Protein AF-A0A9P6H5J8-F1 (afdb_monomer)

Mean predicted aligned error: 12.95 Å

pLDDT: mean 84.1, std 15.49, range [36.09, 98.12]

Foldseek 3Di:
DQVLLVLLLVLLLLLVVLVCLVVVDPDDDPVSVVVSQVSLVVSLVSLVVSVVVCCVFQVCVVVVVCVVVVPDDPDDDPPPPSSRSSPDDSDQLLNDAPVSNVNGHPCRLVSLLVVLLVLLVVLLVQLQVLLVVLQVLVVVCVVPVVVPDPVSVVVSVVVSVVSVVSNVSSLVSNQVSVSSNCSSPVPDPSCQFDDHDDPVLSHHQDDDPVCVPPDPPPDDGRPSLPDHPDDDDPDPVPVVNCVVVVVVVVVVVVVVVVVVVVVVVVVVVLVVLLVVLQVVLVVLQVCQCVCPPVDDPVVSVVSNVVSNVSSVVSNVVSVVSVVVD

Organism: NCBI:txid56493

Radius of gyration: 36.37 Å; Cα contacts (8 Å, |Δi|>4): 215; chains: 1; bounding box: 84×36×111 Å

Sequence (325 aa):
PLSFVCMGLELEEQQYQVIVHLESKTQRTDPQKVEIQERRNVLTRRIKLWKTAQAVYMPQVPRYLVGERDHLTSDDPYKFDESKPELWPLLLPSQLSHDEQLLCHKGIAETECTLRLAQVQDGLVDLRRLRRTLRSLRMYFRSNVVGQGQKVQTKSRSVESGVHVHINRVVRRYRLAYTALLSLDPMGDWRKEYRELTDKDNRGPGKELDEQGVGDGQYTMSWIWSGSLGGVFHDPSEQEVNETVCHEWMTCRARADRWKEESELLQEEMRRVVAFLEWKSTWWSGKVGSHLGLVTADVQHGIDSYARRQADTYHELAVSLANQW

Secondary structure (DSSP, 8-state):
-HHHHHHHHHHHHHHHHHHHHHHS-SS--HHHHHHHHHHHHHHHHHHHHHHHHHHHH-THHHHHHHHTTTT--TT-TTS--TT-GGG-----GGGS-HHHHHTSPTTHHHHHHHHHHHHHHHHHHHHHHHHHHHHHHHHHHHHHTTTS-HHHHHHHHHHHHHHHHHHHHHHHHHHHHHHHHHHH-TT-GGGGT-----TTT---SS--GGGTTS-GGG----GGGS--SSS----TTHHHHHHHHHHHHHHHHHHHHHHHHHHHHHHHHHHHHHHHHHHHHHHHHTTTTTTTTTS-HHHHHHHHHHHHHHHHHHHHHHHHHHHH-

Solvent-accessible surface area (backbone atoms only — not comparable to full-atom values): 18564 Å² total; per-residue (Å²): 98,64,70,61,47,53,52,51,56,51,47,58,51,51,23,46,54,52,49,53,63,59,68,76,46,95,74,76,56,70,70,58,50,51,54,51,50,53,52,39,55,53,48,43,52,51,50,56,56,49,51,59,55,38,44,75,46,28,57,61,55,56,48,52,73,42,60,68,48,82,78,56,63,103,87,53,94,77,65,71,58,85,90,46,52,59,73,58,86,80,74,53,55,49,74,46,56,74,74,60,44,71,64,30,45,86,63,37,58,58,47,43,40,56,52,27,50,49,41,35,56,53,23,53,53,51,41,53,50,49,35,50,53,51,51,55,49,52,53,50,41,58,75,72,36,63,92,53,58,70,70,60,47,54,52,50,53,52,53,52,50,54,52,49,56,52,43,54,52,32,52,50,51,24,49,52,22,49,56,32,33,52,63,64,46,73,85,48,75,63,61,76,81,50,73,89,78,48,81,84,43,74,60,48,98,54,80,52,83,90,49,68,83,54,69,79,92,74,74,76,83,34,68,87,67,52,75,64,94,68,73,87,81,91,53,101,53,54,69,59,55,46,48,52,54,48,49,53,48,52,50,52,48,54,49,53,53,50,50,49,51,49,55,55,48,49,54,52,48,56,53,49,51,33,54,48,25,46,51,50,14,52,55,28,50,67,50,46,68,73,57,72,90,77,56,56,70,71,58,48,50,52,52,31,53,50,25,46,52,51,14,51,53,29,39,52,52,22,54,54,50,66,73,74,108

Nearest PDB structures (foldseek):
  5los-assembly1_A  TM=5.494E-01  e=8.275E+00  Serendipita indica DSM 11827
  6tz4-assembly1_JB  TM=3.582E-01  e=5.725E+00  Homo sapiens
  6tz5-assembly1_AA  TM=2.205E-01  e=6.573E+00  Homo sapiens

Structure (mmCIF, N/CA/C/O backbone):
data_AF-A0A9P6H5J8-F1
#
_entry.id   AF-A0A9P6H5J8-F1
#
loop_
_atom_site.group_PDB
_atom_site.id
_atom_site.type_symbol
_atom_site.label_atom_id
_atom_site.label_alt_id
_atom_site.label_comp_id
_atom_site.label_asym_id
_atom_site.label_entity_id
_atom_site.label_seq_id
_atom_site.pdbx_PDB_ins_code
_atom_site.Cartn_x
_atom_site.Cartn_y
_atom_site.Cartn_z
_atom_site.occupancy
_atom_site.B_iso_or_equiv
_atom_site.auth_seq_id
_atom_site.auth_comp_id
_atom_site.auth_asym_id
_atom_site.auth_atom_id
_atom_site.pdbx_PDB_model_num
ATOM 1 N N . PRO A 1 1 ? -25.040 3.341 18.109 1.00 85.62 1 PRO A N 1
ATOM 2 C CA . PRO A 1 1 ? -24.252 2.355 17.318 1.00 85.62 1 PRO A CA 1
ATOM 3 C C . PRO A 1 1 ? -23.038 2.966 16.598 1.00 85.62 1 PRO A C 1
ATOM 5 O O . PRO A 1 1 ? -21.920 2.620 16.950 1.00 85.62 1 PRO A O 1
ATOM 8 N N . LEU A 1 2 ? -23.237 3.922 15.675 1.00 92.75 2 LEU A N 1
ATOM 9 C CA . LEU A 1 2 ? -22.160 4.512 14.857 1.00 92.75 2 LEU A CA 1
ATOM 10 C C . LEU A 1 2 ? -20.992 5.084 15.668 1.00 92.75 2 LEU A C 1
ATOM 12 O O . LEU A 1 2 ? -19.869 4.620 15.526 1.00 92.75 2 LEU A O 1
ATOM 16 N N . SER A 1 3 ? -21.258 6.033 16.570 1.00 94.00 3 SER A N 1
ATOM 17 C CA . SER A 1 3 ? -20.209 6.655 17.394 1.00 94.00 3 SER A CA 1
ATOM 18 C C . SER A 1 3 ? -19.412 5.633 18.219 1.00 94.00 3 SER A C 1
ATOM 20 O O . SER A 1 3 ? -18.196 5.756 18.338 1.00 94.00 3 SER A O 1
ATOM 22 N N . PHE A 1 4 ? -20.072 4.589 18.734 1.00 94.88 4 PHE A N 1
ATOM 23 C CA . PHE A 1 4 ? -19.413 3.512 19.475 1.00 94.88 4 PHE A CA 1
ATOM 24 C C . PHE A 1 4 ? -18.425 2.730 18.599 1.00 94.88 4 PHE A C 1
ATOM 26 O O . PHE A 1 4 ? -17.283 2.519 19.015 1.00 94.88 4 PHE A O 1
ATOM 33 N N . VAL A 1 5 ? -18.842 2.351 17.386 1.00 95.44 5 VAL A N 1
ATOM 34 C CA . VAL A 1 5 ? -17.985 1.627 16.439 1.00 95.44 5 VAL A CA 1
ATOM 35 C C . VAL A 1 5 ? -16.849 2.522 15.948 1.00 95.44 5 VAL A C 1
ATOM 37 O O . VAL A 1 5 ? -15.700 2.100 16.007 1.00 95.44 5 VAL A O 1
ATOM 40 N N . CYS A 1 6 ? -17.124 3.776 15.567 1.00 95.62 6 CYS A N 1
ATOM 41 C CA . CYS A 1 6 ? -16.084 4.732 15.169 1.00 95.62 6 CYS A CA 1
ATOM 42 C C . CYS A 1 6 ? -15.008 4.887 16.252 1.00 95.62 6 CYS A C 1
ATOM 44 O O . CYS A 1 6 ? -13.823 4.780 15.948 1.00 95.62 6 CYS A O 1
ATOM 46 N N . MET A 1 7 ? -15.402 5.052 17.522 1.00 95.75 7 MET A N 1
ATOM 47 C CA . MET A 1 7 ? -14.444 5.107 18.631 1.00 95.75 7 MET A CA 1
ATOM 48 C C . MET A 1 7 ? -13.626 3.815 18.765 1.00 95.75 7 MET A C 1
ATOM 50 O O . MET A 1 7 ? -12.436 3.885 19.054 1.00 95.75 7 MET A O 1
ATOM 54 N N . GLY A 1 8 ? -14.229 2.645 18.542 1.00 95.75 8 GLY A N 1
ATOM 55 C CA . GLY A 1 8 ? -13.509 1.370 18.557 1.00 95.75 8 GLY A CA 1
ATOM 56 C C . GLY A 1 8 ? -12.469 1.267 17.435 1.00 95.75 8 GLY A C 1
ATOM 57 O O . GLY A 1 8 ? -11.326 0.888 17.687 1.00 95.75 8 GLY A O 1
ATOM 58 N N . LEU A 1 9 ? -12.825 1.688 16.218 1.00 95.75 9 LEU A N 1
ATOM 59 C CA . LEU A 1 9 ? -11.910 1.743 15.072 1.00 95.75 9 LEU A CA 1
ATOM 60 C C . LEU A 1 9 ? -10.771 2.755 15.287 1.00 95.75 9 LEU A C 1
ATOM 62 O O . LEU A 1 9 ? -9.620 2.486 14.946 1.00 95.75 9 LEU A O 1
ATOM 66 N N . GLU A 1 10 ? -11.063 3.908 15.894 1.00 95.75 10 GLU A N 1
ATOM 67 C CA . GLU A 1 10 ? -10.035 4.874 16.295 1.00 95.75 10 GLU A CA 1
ATOM 68 C C . GLU A 1 10 ? -9.065 4.286 17.324 1.00 95.75 10 GLU A C 1
ATOM 70 O O . GLU A 1 10 ? -7.859 4.519 17.234 1.00 95.75 10 GLU A O 1
ATOM 75 N N . LEU A 1 11 ? -9.569 3.534 18.307 1.00 96.38 11 LEU A N 1
ATOM 76 C CA . LEU A 1 11 ? -8.732 2.877 19.311 1.00 96.38 11 LEU A CA 1
ATOM 77 C C . LEU A 1 11 ? -7.823 1.819 18.680 1.00 96.38 11 LEU A C 1
ATOM 79 O O . LEU A 1 11 ? -6.636 1.800 18.995 1.00 96.38 11 LEU A O 1
ATOM 83 N N . GLU A 1 12 ? -8.333 1.007 17.750 1.00 95.12 12 GLU A N 1
ATOM 84 C CA . GLU A 1 12 ? -7.542 0.023 16.989 1.00 95.12 12 GLU A CA 1
ATOM 85 C C . GLU A 1 12 ? -6.383 0.695 16.228 1.00 95.12 12 GLU A C 1
ATOM 87 O O . GLU A 1 12 ? -5.254 0.193 16.183 1.00 95.12 12 GLU A O 1
ATOM 92 N N . GLU A 1 13 ? -6.642 1.872 15.655 1.00 93.88 13 GLU A N 1
ATOM 93 C CA . GLU A 1 13 ? -5.624 2.683 14.994 1.00 93.88 13 GLU A CA 1
ATOM 94 C C . GLU A 1 13 ? -4.613 3.258 15.998 1.00 93.88 13 GLU A C 1
ATOM 96 O O . GLU A 1 13 ? -3.410 3.234 15.743 1.00 93.88 13 GLU A O 1
ATOM 101 N N . GLN A 1 14 ? -5.057 3.740 17.160 1.00 94.56 14 GLN A N 1
ATOM 102 C CA . GLN A 1 14 ? -4.159 4.265 18.193 1.00 94.56 14 GLN A CA 1
ATOM 103 C C . GLN A 1 14 ? -3.261 3.193 18.809 1.00 94.56 14 GLN A C 1
ATOM 105 O O . GLN A 1 14 ? -2.074 3.454 19.013 1.00 94.56 14 GLN A O 1
ATOM 110 N N . GLN A 1 15 ? -3.794 1.993 19.057 1.00 95.06 15 GLN A N 1
ATOM 111 C CA . GLN A 1 15 ? -3.004 0.841 19.494 1.00 95.06 15 GLN A CA 1
ATOM 112 C C . GLN A 1 15 ? -1.872 0.565 18.499 1.00 95.06 15 GLN A C 1
ATOM 114 O O . GLN A 1 15 ? -0.709 0.465 18.889 1.00 95.06 15 GLN A O 1
ATOM 119 N N . TYR A 1 16 ? -2.179 0.567 17.201 1.00 93.25 16 TYR A N 1
ATOM 120 C CA . TYR A 1 16 ? -1.169 0.373 16.165 1.00 93.25 16 TYR A CA 1
ATOM 121 C C . TYR A 1 16 ? -0.093 1.453 16.135 1.00 93.25 16 TYR A C 1
ATOM 123 O O . TYR A 1 16 ? 1.087 1.133 16.023 1.00 93.25 16 TYR A O 1
ATOM 131 N N . GLN A 1 17 ? -0.469 2.727 16.258 1.00 91.25 17 GLN A N 1
ATOM 132 C CA . GLN A 1 17 ? 0.515 3.812 16.276 1.00 91.25 17 GLN A CA 1
ATOM 133 C C . GLN A 1 17 ? 1.515 3.655 17.428 1.00 91.25 17 GLN A C 1
ATOM 135 O O . GLN A 1 17 ? 2.705 3.922 17.254 1.00 91.25 17 GLN A O 1
ATOM 140 N N . VAL A 1 18 ? 1.055 3.186 18.592 1.00 92.06 18 VAL A N 1
ATOM 141 C CA . VAL A 1 18 ? 1.940 2.882 19.723 1.00 92.06 18 VAL A CA 1
ATOM 142 C C . VAL A 1 18 ? 2.860 1.702 19.394 1.00 92.06 18 VAL A C 1
ATOM 144 O O . VAL A 1 18 ? 4.063 1.822 19.623 1.00 92.06 18 VAL A O 1
ATOM 147 N N . ILE A 1 19 ? 2.345 0.620 18.794 1.00 91.75 19 ILE A N 1
ATOM 148 C CA . ILE A 1 19 ? 3.149 -0.544 18.366 1.00 91.75 19 ILE A CA 1
ATOM 149 C C . ILE A 1 19 ? 4.246 -0.126 17.377 1.00 91.75 19 ILE A C 1
ATOM 151 O O . ILE A 1 19 ? 5.421 -0.385 17.620 1.00 91.75 19 ILE A O 1
ATOM 155 N N . VAL A 1 20 ? 3.909 0.615 16.319 1.00 89.56 20 VAL A N 1
ATOM 156 C CA . VAL A 1 20 ? 4.896 1.078 15.323 1.00 89.56 20 VAL A CA 1
ATOM 157 C C . VAL A 1 20 ? 5.960 1.969 15.967 1.00 89.56 20 VAL A C 1
ATOM 159 O O . VAL A 1 20 ? 7.154 1.852 15.679 1.00 89.56 20 VAL A O 1
ATOM 162 N N . HIS A 1 21 ? 5.562 2.849 16.888 1.00 87.25 21 HIS A N 1
ATOM 163 C CA . HIS A 1 21 ? 6.508 3.683 17.627 1.00 87.25 21 HIS A CA 1
ATOM 164 C C . HIS A 1 21 ? 7.427 2.847 18.543 1.00 87.25 21 HIS A C 1
ATOM 166 O O . HIS A 1 21 ? 8.601 3.189 18.745 1.00 87.25 21 HIS A O 1
ATOM 172 N N . LEU A 1 22 ? 6.923 1.726 19.069 1.00 87.88 22 LEU A N 1
ATOM 173 C CA . LEU A 1 22 ? 7.687 0.751 19.848 1.00 87.88 22 LEU A CA 1
ATOM 174 C C . LEU A 1 22 ? 8.655 -0.088 18.992 1.00 87.88 22 LEU A C 1
ATOM 176 O O . LEU A 1 22 ? 9.750 -0.419 19.445 1.00 87.88 22 LEU A O 1
ATOM 180 N N . GLU A 1 23 ? 8.318 -0.371 17.742 1.00 86.88 23 GLU A N 1
ATOM 181 C CA . GLU A 1 23 ? 9.173 -1.151 16.839 1.00 86.88 23 GLU A CA 1
ATOM 182 C C . GLU A 1 23 ? 10.249 -0.293 16.159 1.00 86.88 23 GLU A C 1
ATOM 184 O O . GLU A 1 23 ? 11.364 -0.750 15.929 1.00 86.88 23 GLU A O 1
ATOM 189 N N . SER A 1 24 ? 9.958 0.987 15.901 1.00 81.06 24 SER A N 1
ATOM 190 C CA . SER A 1 24 ? 10.846 1.881 15.139 1.00 81.06 24 SER A CA 1
ATOM 191 C C . SER A 1 24 ? 12.222 2.157 15.767 1.00 81.06 24 SER A C 1
ATOM 193 O O . SER A 1 24 ? 13.133 2.604 15.068 1.00 81.06 24 SER A O 1
ATOM 195 N N . LYS A 1 25 ? 12.393 1.946 17.081 1.00 78.56 25 LYS A N 1
ATOM 196 C CA . LYS A 1 25 ? 13.634 2.257 17.813 1.00 78.56 25 LYS A CA 1
ATOM 197 C C . LYS A 1 25 ? 13.982 1.170 18.825 1.00 78.56 25 LYS A C 1
ATOM 199 O O . LYS A 1 25 ? 13.266 0.980 19.807 1.00 78.56 25 LYS A O 1
ATOM 204 N N . THR A 1 26 ? 15.135 0.531 18.643 1.00 72.56 26 THR A N 1
ATOM 205 C CA . THR A 1 26 ? 15.668 -0.478 19.577 1.00 72.56 26 THR A CA 1
ATOM 206 C C . THR A 1 26 ? 16.151 0.147 20.889 1.00 72.56 26 THR A C 1
ATOM 208 O O . THR A 1 26 ? 15.967 -0.428 21.957 1.00 72.56 26 THR A O 1
ATOM 211 N N . GLN A 1 27 ? 16.731 1.349 20.829 1.00 77.50 27 GLN A N 1
ATOM 212 C CA . GLN A 1 27 ? 17.184 2.109 21.996 1.00 77.50 27 GLN A CA 1
ATOM 213 C C . GLN A 1 27 ? 16.441 3.443 22.074 1.00 77.50 27 GLN A C 1
ATOM 215 O O . GLN A 1 27 ? 16.256 4.125 21.065 1.00 77.50 27 GLN A O 1
ATOM 220 N N . ARG A 1 28 ? 15.997 3.806 23.282 1.00 83.12 28 ARG A N 1
ATOM 221 C CA . ARG A 1 28 ? 15.187 5.002 23.543 1.00 83.12 28 ARG A CA 1
ATOM 222 C C . ARG A 1 28 ? 15.861 5.893 24.561 1.00 83.12 28 ARG A C 1
ATOM 224 O O . ARG A 1 28 ? 16.307 5.410 25.602 1.00 83.12 28 ARG A O 1
ATOM 231 N N . THR A 1 29 ? 15.851 7.188 24.283 1.00 86.75 29 THR A N 1
ATOM 232 C CA . THR A 1 29 ? 16.215 8.193 25.278 1.00 86.75 29 THR A CA 1
ATOM 233 C C . THR A 1 29 ? 15.121 8.292 26.340 1.00 86.75 29 THR A C 1
ATOM 235 O O . THR A 1 29 ? 13.955 7.995 26.074 1.00 86.75 29 THR A O 1
ATOM 238 N N . ASP A 1 30 ? 15.473 8.712 27.551 1.00 87.56 30 ASP A N 1
ATOM 239 C CA . ASP A 1 30 ? 14.505 8.856 28.643 1.00 87.56 30 ASP A CA 1
ATOM 240 C C . ASP A 1 30 ? 13.294 9.749 28.309 1.00 87.56 30 ASP A C 1
ATOM 242 O O . ASP A 1 30 ? 12.177 9.304 28.581 1.00 87.56 30 ASP A O 1
ATOM 246 N N . PRO A 1 31 ? 13.415 10.904 27.614 1.00 88.88 31 PRO A N 1
ATOM 247 C CA . PRO A 1 31 ? 12.230 11.654 27.184 1.00 88.88 31 PRO A CA 1
ATOM 248 C C . PRO A 1 31 ? 11.322 10.864 26.226 1.00 88.88 31 PRO A C 1
ATOM 250 O O . PRO A 1 31 ? 10.104 10.964 26.318 1.00 88.88 31 PRO A O 1
ATOM 253 N N . GLN A 1 32 ? 11.879 10.019 25.349 1.00 87.12 32 GLN A N 1
ATOM 254 C CA . GLN A 1 32 ? 11.073 9.172 24.455 1.00 87.12 32 GLN A CA 1
ATOM 255 C C . GLN A 1 32 ? 10.333 8.069 25.220 1.00 87.12 32 GLN A C 1
ATOM 257 O O . GLN A 1 32 ? 9.239 7.671 24.822 1.00 87.12 32 GLN A O 1
ATOM 262 N N . LYS A 1 33 ? 10.917 7.551 26.310 1.00 86.94 33 LYS A N 1
ATOM 263 C CA . LYS A 1 33 ? 10.235 6.587 27.187 1.00 86.94 33 LYS A CA 1
ATOM 264 C C . LYS A 1 33 ? 9.056 7.247 27.904 1.00 86.94 33 LYS A C 1
ATOM 266 O O . LYS A 1 33 ? 7.987 6.645 27.962 1.00 86.94 33 LYS A O 1
ATOM 271 N N . VAL A 1 34 ? 9.237 8.479 28.389 1.00 90.69 34 VAL A N 1
ATOM 272 C CA . VAL A 1 34 ? 8.166 9.269 29.020 1.00 90.69 34 VAL A CA 1
ATOM 273 C C . VAL A 1 34 ? 7.024 9.515 28.034 1.00 90.69 34 VAL A C 1
ATOM 275 O O . VAL A 1 34 ? 5.883 9.194 28.349 1.00 90.69 34 VAL A O 1
ATOM 278 N N . GLU A 1 35 ? 7.323 9.960 26.811 1.00 90.69 35 GLU A N 1
ATOM 279 C CA . GLU A 1 35 ? 6.312 10.203 25.769 1.00 90.69 35 GLU A CA 1
ATOM 280 C C . GLU A 1 35 ? 5.479 8.945 25.453 1.00 90.69 35 GLU A C 1
ATOM 282 O O . GLU A 1 35 ? 4.255 8.998 25.314 1.00 90.69 35 GLU A O 1
ATOM 287 N N . ILE A 1 36 ? 6.126 7.779 25.361 1.00 89.62 36 ILE A N 1
ATOM 288 C CA . ILE A 1 36 ? 5.424 6.507 25.142 1.00 89.62 36 ILE A CA 1
ATOM 289 C C . ILE A 1 36 ? 4.532 6.168 26.335 1.00 89.62 36 ILE A C 1
ATOM 291 O O . ILE A 1 36 ? 3.395 5.735 26.138 1.00 89.62 36 ILE A O 1
ATOM 295 N N . GLN A 1 37 ? 5.017 6.375 27.559 1.00 90.56 37 GLN A N 1
ATOM 296 C CA . GLN A 1 37 ? 4.227 6.119 28.756 1.00 90.56 37 GLN A CA 1
ATOM 297 C C . GLN A 1 37 ? 3.008 7.047 28.838 1.00 90.56 37 GLN A C 1
ATOM 299 O O . GLN A 1 37 ? 1.919 6.594 29.187 1.00 90.56 37 GLN A O 1
ATOM 304 N N . GLU A 1 38 ? 3.145 8.317 28.458 1.00 91.75 38 GLU A N 1
ATOM 305 C CA . GLU A 1 38 ? 2.025 9.256 28.361 1.00 91.75 38 GLU A CA 1
ATOM 306 C C . GLU A 1 38 ? 0.986 8.790 27.336 1.00 91.75 38 GLU A C 1
ATOM 308 O O . GLU A 1 38 ? -0.205 8.728 27.653 1.00 91.75 38 GLU A O 1
ATOM 313 N N . ARG A 1 39 ? 1.426 8.372 26.139 1.00 91.69 39 ARG A N 1
ATOM 314 C CA . ARG A 1 39 ? 0.531 7.806 25.115 1.00 91.69 39 ARG A CA 1
ATOM 315 C C . ARG A 1 39 ? -0.196 6.563 25.615 1.00 91.69 39 ARG A C 1
ATOM 317 O O . ARG A 1 39 ? -1.406 6.458 25.425 1.00 91.69 39 ARG A O 1
ATOM 324 N N . ARG A 1 40 ? 0.510 5.655 26.297 1.00 93.62 40 ARG A N 1
ATOM 325 C CA . ARG A 1 40 ? -0.090 4.473 26.931 1.00 93.62 40 ARG A CA 1
ATOM 326 C C . ARG A 1 40 ? -1.126 4.870 27.979 1.00 93.62 40 ARG A C 1
ATOM 328 O O . ARG A 1 40 ? -2.240 4.369 27.935 1.00 93.62 40 ARG A O 1
ATOM 335 N N . ASN A 1 41 ? -0.826 5.824 28.855 1.00 92.50 41 ASN A N 1
ATOM 336 C CA . ASN A 1 41 ? -1.765 6.281 29.883 1.00 92.50 41 ASN A CA 1
ATOM 337 C C . ASN A 1 41 ? -3.053 6.867 29.277 1.00 92.50 41 ASN A C 1
ATOM 339 O O . ASN A 1 41 ? -4.152 6.581 29.760 1.00 92.50 41 ASN A O 1
ATOM 343 N N . VAL A 1 42 ? -2.933 7.667 28.211 1.00 93.56 42 VAL A N 1
ATOM 344 C CA . VAL A 1 42 ? -4.089 8.204 27.472 1.00 93.56 42 VAL A CA 1
ATOM 345 C C . VAL A 1 42 ? -4.895 7.070 26.838 1.00 93.56 42 VAL A C 1
ATOM 347 O O . VAL A 1 42 ? -6.115 7.020 27.008 1.00 93.56 42 VAL A O 1
ATOM 350 N N . LEU A 1 43 ? -4.221 6.134 26.166 1.00 94.50 43 LEU A N 1
ATOM 351 C CA . LEU A 1 43 ? -4.847 4.980 25.526 1.00 94.50 43 LEU A CA 1
ATOM 352 C C . LEU A 1 43 ? -5.600 4.109 26.542 1.00 94.50 43 LEU A C 1
ATOM 354 O O . LEU A 1 43 ? -6.773 3.809 26.334 1.00 94.50 43 LEU A O 1
ATOM 358 N N . THR A 1 44 ? -4.987 3.801 27.687 1.00 92.81 44 THR A N 1
ATOM 359 C CA . THR A 1 44 ? -5.610 3.057 28.790 1.00 92.81 44 THR A CA 1
ATOM 360 C C . THR A 1 44 ? -6.911 3.710 29.245 1.00 92.81 44 THR A C 1
ATOM 362 O O . THR A 1 44 ? -7.930 3.032 29.384 1.00 92.81 44 THR A O 1
ATOM 365 N N . ARG A 1 45 ? -6.907 5.032 29.466 1.00 92.12 45 ARG A N 1
ATOM 366 C CA . ARG A 1 45 ? -8.107 5.766 29.900 1.00 92.12 45 ARG A CA 1
ATOM 367 C C . ARG A 1 45 ? -9.210 5.705 28.846 1.00 92.12 45 ARG A C 1
ATOM 369 O O . ARG A 1 45 ? -10.357 5.436 29.200 1.00 92.12 45 ARG A O 1
ATOM 376 N N . ARG A 1 46 ? -8.871 5.900 27.566 1.00 95.12 46 ARG A N 1
ATOM 377 C CA . ARG A 1 46 ? -9.853 5.832 26.473 1.00 95.12 46 ARG A CA 1
ATOM 378 C C . ARG A 1 46 ? -10.429 4.426 26.302 1.00 95.12 46 ARG A C 1
ATOM 380 O O . ARG A 1 46 ? -11.642 4.309 26.169 1.00 95.12 46 ARG A O 1
ATOM 387 N N . ILE A 1 47 ? -9.607 3.372 26.368 1.00 92.38 47 ILE A N 1
ATOM 388 C CA . ILE A 1 47 ? -10.094 1.985 26.273 1.00 92.38 47 ILE A CA 1
ATOM 389 C C . ILE A 1 47 ? -11.005 1.658 27.459 1.00 92.38 47 ILE A C 1
ATOM 391 O O . ILE A 1 47 ? -12.090 1.120 27.252 1.00 92.38 47 ILE A O 1
ATOM 395 N N . LYS A 1 48 ? -10.617 2.014 28.695 1.00 90.06 48 LYS A N 1
ATOM 396 C CA . LYS A 1 48 ? -11.458 1.788 29.885 1.00 90.06 48 LYS A CA 1
ATOM 397 C C . LYS A 1 48 ? -12.823 2.473 29.744 1.00 90.06 48 LYS A C 1
ATOM 399 O O . LYS A 1 48 ? -13.837 1.836 30.009 1.00 90.06 48 LYS A O 1
ATOM 404 N N . LEU A 1 49 ? -12.855 3.723 29.274 1.00 91.25 49 LEU A N 1
ATOM 405 C CA . LEU A 1 49 ? -14.101 4.452 29.018 1.00 91.25 49 LEU A CA 1
ATOM 406 C C . LEU A 1 49 ? -14.927 3.817 27.890 1.00 91.25 49 LEU A C 1
ATOM 408 O O . LEU A 1 49 ? -16.136 3.683 28.007 1.00 91.25 49 LEU A O 1
ATOM 412 N N . TRP A 1 50 ? -14.295 3.394 26.799 1.00 94.00 50 TRP A N 1
ATOM 413 C CA . TRP A 1 50 ? -15.008 2.743 25.702 1.00 94.00 50 TRP A CA 1
ATOM 414 C C . TRP A 1 50 ? -15.597 1.385 26.120 1.00 94.00 50 TRP A C 1
ATOM 416 O O . TRP A 1 50 ? -16.724 1.064 25.742 1.00 94.00 50 TRP A O 1
ATOM 426 N N . LYS A 1 51 ? -14.906 0.627 26.986 1.00 89.75 51 LYS A N 1
ATOM 427 C CA . LYS A 1 51 ? -15.409 -0.645 27.531 1.00 89.75 51 LYS A CA 1
ATOM 428 C C . LYS A 1 51 ? -16.656 -0.486 28.412 1.00 89.75 51 LYS A C 1
ATOM 430 O O . LYS A 1 51 ? -17.459 -1.415 28.474 1.00 89.75 51 LYS A O 1
ATOM 435 N N . THR A 1 52 ? -16.888 0.669 29.048 1.00 89.12 52 THR A N 1
ATOM 436 C CA . THR A 1 52 ? -18.158 0.897 29.770 1.00 89.12 52 THR A CA 1
ATOM 437 C C . THR A 1 52 ? -19.333 1.035 28.803 1.00 89.12 52 THR A C 1
ATOM 439 O O . THR A 1 52 ? -20.398 0.476 29.054 1.00 89.12 52 THR A O 1
ATOM 442 N N . ALA A 1 53 ? -19.130 1.693 27.658 1.00 89.56 53 ALA A N 1
ATOM 443 C CA . ALA A 1 53 ? -20.121 1.744 26.585 1.00 89.56 53 ALA A CA 1
ATOM 444 C C . ALA A 1 53 ? -20.301 0.374 25.904 1.00 89.56 53 ALA A C 1
ATOM 446 O O . ALA A 1 53 ? -21.424 0.004 25.561 1.00 89.56 53 ALA A O 1
ATOM 447 N N . GLN A 1 54 ? -19.224 -0.408 25.761 1.00 90.62 54 GLN A N 1
ATOM 448 C CA . GLN A 1 54 ? -19.278 -1.768 25.216 1.00 90.62 54 GLN A CA 1
ATOM 449 C C . GLN A 1 54 ? -20.212 -2.671 26.024 1.00 90.62 54 GLN A C 1
ATOM 451 O O . GLN A 1 54 ? -20.947 -3.446 25.429 1.00 90.62 54 GLN A O 1
ATOM 456 N N . ALA A 1 55 ? -20.267 -2.534 27.351 1.00 87.56 55 ALA A N 1
ATOM 457 C CA . ALA A 1 55 ? -21.174 -3.328 28.181 1.00 87.56 55 ALA A CA 1
ATOM 458 C C . ALA A 1 55 ? -22.668 -3.076 27.890 1.00 87.56 55 ALA A C 1
ATOM 460 O O . ALA A 1 55 ? -23.489 -3.963 28.103 1.00 87.56 55 ALA A O 1
ATOM 461 N N . VAL A 1 56 ? -23.023 -1.889 27.384 1.00 88.62 56 VAL A N 1
ATOM 462 C CA . VAL A 1 56 ? -24.402 -1.546 26.992 1.00 88.62 56 VAL A CA 1
ATOM 463 C C . VAL A 1 56 ? -24.736 -2.116 25.615 1.00 88.62 56 VAL A C 1
ATOM 465 O O . VAL A 1 56 ? -25.830 -2.621 25.379 1.00 88.62 56 VAL A O 1
ATOM 468 N N . TYR A 1 57 ? -23.783 -2.020 24.694 1.00 88.94 57 TYR A N 1
ATOM 469 C CA . TYR A 1 57 ? -23.962 -2.371 23.291 1.00 88.94 57 TYR A CA 1
ATOM 470 C C . TYR A 1 57 ? -23.696 -3.857 22.986 1.00 88.94 57 TYR A C 1
ATOM 472 O O . TYR A 1 57 ? -24.252 -4.402 22.037 1.00 88.94 57 TYR A O 1
ATOM 480 N N . MET A 1 58 ? -22.852 -4.510 23.780 1.00 90.00 58 MET A N 1
ATOM 481 C CA . MET A 1 58 ? -22.378 -5.886 23.614 1.00 90.00 58 MET A CA 1
ATOM 482 C C . MET A 1 58 ? -22.311 -6.571 24.998 1.00 90.00 58 MET A C 1
ATOM 484 O O . MET A 1 58 ? -21.221 -6.833 25.511 1.00 90.00 58 MET A O 1
ATOM 488 N N . PRO A 1 59 ? -23.459 -6.825 25.655 1.00 84.00 59 PRO A N 1
ATOM 489 C CA . PRO A 1 59 ? -23.529 -7.244 27.065 1.00 84.00 59 PRO A CA 1
ATOM 490 C C . PRO A 1 59 ? -22.857 -8.594 27.379 1.00 84.00 59 PRO A C 1
ATOM 492 O O . PRO A 1 59 ? -22.468 -8.853 28.519 1.00 84.00 59 PRO A O 1
ATOM 495 N N . GLN A 1 60 ? -22.692 -9.453 26.378 1.00 80.38 60 GLN A N 1
ATOM 496 C CA . GLN A 1 60 ? -21.990 -10.731 26.453 1.00 80.38 60 GLN A CA 1
ATOM 497 C C . GLN A 1 60 ? -20.462 -10.573 26.496 1.00 80.38 60 GLN A C 1
ATOM 499 O O . GLN A 1 60 ? -19.785 -11.364 27.145 1.00 80.38 60 GLN A O 1
ATOM 504 N N . VAL A 1 61 ? -19.907 -9.518 25.890 1.00 79.19 61 VAL A N 1
ATOM 505 C CA . VAL A 1 61 ? -18.450 -9.321 25.787 1.00 79.19 61 VAL A CA 1
ATOM 506 C C . VAL A 1 61 ? -17.774 -9.137 27.149 1.00 79.19 61 VAL A C 1
ATOM 508 O O . VAL A 1 61 ? -16.780 -9.818 27.412 1.00 79.19 61 VAL A O 1
ATOM 511 N N . PRO A 1 62 ? -18.303 -8.311 28.076 1.00 70.75 62 PRO A N 1
ATOM 512 C CA . PRO A 1 62 ? -17.784 -8.263 29.436 1.00 70.75 62 PRO A CA 1
ATOM 513 C C . PRO A 1 62 ? -17.819 -9.621 30.137 1.00 70.75 62 PRO A C 1
ATOM 515 O O . PRO A 1 62 ? -16.929 -9.897 30.929 1.00 70.75 62 PRO A O 1
ATOM 518 N N . ARG A 1 63 ? -18.810 -10.476 29.844 1.00 67.31 63 ARG A N 1
ATOM 519 C CA . ARG A 1 63 ? -18.923 -11.814 30.441 1.00 67.31 63 ARG A CA 1
ATOM 520 C C . ARG A 1 63 ? -17.898 -12.786 29.881 1.00 67.31 63 ARG A C 1
ATOM 522 O O . ARG A 1 63 ? -17.496 -13.653 30.631 1.00 67.31 63 ARG A O 1
ATOM 529 N N . TYR A 1 64 ? -17.422 -12.631 28.650 1.00 65.94 64 TYR A N 1
ATOM 530 C CA . TYR A 1 64 ? -16.271 -13.399 28.158 1.00 65.94 64 TYR A CA 1
ATOM 531 C C . TYR A 1 64 ? -14.975 -12.930 28.812 1.00 65.94 64 TYR A C 1
ATOM 533 O O . TYR A 1 64 ? -14.235 -13.731 29.372 1.00 65.94 64 TYR A O 1
ATOM 541 N N . LEU A 1 65 ? -14.793 -11.609 28.897 1.00 61.50 65 LEU A N 1
ATOM 542 C CA . LEU A 1 65 ? -13.664 -11.003 29.605 1.00 61.50 65 LEU A CA 1
ATOM 543 C C . LEU A 1 65 ? -13.654 -11.296 31.118 1.00 61.50 65 LEU A C 1
ATOM 545 O O . LEU A 1 65 ? -12.632 -11.050 31.758 1.00 61.50 65 LEU A O 1
ATOM 549 N N . VAL A 1 66 ? -14.788 -11.718 31.699 1.00 51.28 66 VAL A N 1
ATOM 550 C CA . VAL A 1 66 ? -14.981 -12.050 33.126 1.00 51.28 66 VAL A CA 1
ATOM 551 C C . VAL A 1 66 ? -15.123 -13.556 33.373 1.00 51.28 66 VAL A C 1
ATOM 553 O O . VAL A 1 66 ? -14.664 -14.033 34.396 1.00 51.28 66 VAL A O 1
ATOM 556 N N . GLY A 1 67 ? -15.695 -14.328 32.455 1.00 47.00 67 GLY A N 1
ATOM 557 C CA . GLY A 1 67 ? -15.807 -15.789 32.526 1.00 47.00 67 GLY A CA 1
ATOM 558 C C . GLY A 1 67 ? -14.456 -16.475 32.340 1.00 47.00 67 GLY A C 1
ATOM 559 O O . GLY A 1 67 ? -14.206 -17.500 32.960 1.00 47.00 67 GLY A O 1
ATOM 560 N N . GLU A 1 68 ? -13.532 -15.839 31.614 1.00 46.69 68 GLU A N 1
ATOM 561 C CA . GLU A 1 68 ? -12.102 -16.161 31.691 1.00 46.69 68 GLU A CA 1
ATOM 562 C C . GLU A 1 68 ? -11.478 -15.839 33.067 1.00 46.69 68 GLU A C 1
ATOM 564 O O . GLU A 1 68 ? -10.379 -16.300 33.333 1.00 46.69 68 GLU A O 1
ATOM 569 N N . ARG A 1 69 ? -12.129 -15.076 33.965 1.00 41.88 69 ARG A N 1
ATOM 570 C CA . ARG A 1 69 ? -11.583 -14.689 35.290 1.00 41.88 69 ARG A CA 1
ATOM 571 C C . ARG A 1 69 ? -11.951 -15.641 36.426 1.00 41.88 69 ARG A C 1
ATOM 573 O O . ARG A 1 69 ? -11.157 -15.770 37.350 1.00 41.88 69 ARG A O 1
ATOM 580 N N . ASP A 1 70 ? -13.103 -16.312 36.374 1.00 41.75 70 ASP A N 1
ATOM 581 C CA . ASP A 1 70 ? -13.572 -17.194 37.465 1.00 41.75 70 ASP A CA 1
ATOM 582 C C . ASP A 1 70 ? -12.862 -18.566 37.499 1.00 41.75 70 ASP A C 1
ATOM 584 O O . ASP A 1 70 ? -13.151 -19.414 38.345 1.00 41.75 70 ASP A O 1
ATOM 588 N N . HIS A 1 71 ? -11.907 -18.803 36.596 1.00 41.84 71 HIS A N 1
ATOM 589 C CA . HIS A 1 71 ? -11.066 -20.007 36.569 1.00 41.84 71 HIS A CA 1
ATOM 590 C C . HIS A 1 71 ? -9.588 -19.742 36.877 1.00 41.84 71 HIS A C 1
ATOM 592 O O . HIS A 1 71 ? -8.785 -20.667 36.786 1.00 41.84 71 HIS A O 1
ATOM 598 N N . LEU A 1 72 ? -9.221 -18.518 37.273 1.00 38.91 72 LEU A N 1
ATOM 599 C CA . LEU A 1 72 ? -7.820 -18.114 37.381 1.00 38.91 72 LEU A CA 1
ATOM 600 C C . LEU A 1 72 ? -7.429 -17.756 38.825 1.00 38.91 72 LEU A C 1
ATOM 602 O O . LEU A 1 72 ? -8.007 -16.874 39.463 1.00 38.91 72 LEU A O 1
ATOM 606 N N . THR A 1 73 ? -6.441 -18.482 39.355 1.00 40.66 73 THR A N 1
ATOM 607 C CA . THR A 1 73 ? -5.845 -18.269 40.688 1.00 40.66 73 THR A CA 1
ATOM 608 C C . THR A 1 73 ? -4.970 -17.006 40.735 1.00 40.66 73 THR A C 1
ATOM 610 O O . THR A 1 73 ? -4.663 -16.403 39.714 1.00 40.66 73 THR A O 1
ATOM 613 N N . SER A 1 74 ? -4.546 -16.583 41.935 1.00 46.41 74 SER A N 1
ATOM 614 C CA . SER A 1 74 ? -3.819 -15.324 42.215 1.00 46.41 74 SER A CA 1
ATOM 615 C C . SER A 1 74 ? -2.485 -15.103 41.458 1.00 46.41 74 SER A C 1
ATOM 617 O O . SER A 1 74 ? -1.883 -14.042 41.637 1.00 46.41 74 SER A O 1
ATOM 619 N N . ASP A 1 75 ? -2.037 -16.043 40.620 1.00 45.16 75 ASP A N 1
ATOM 620 C CA . ASP A 1 75 ? -0.730 -16.058 39.939 1.00 45.16 75 ASP A CA 1
ATOM 621 C C . ASP A 1 75 ? -0.842 -16.257 38.398 1.00 45.16 75 ASP A C 1
ATOM 623 O O . ASP A 1 75 ? 0.049 -16.818 37.766 1.00 45.16 75 ASP A O 1
ATOM 627 N N . ASP A 1 76 ? -1.950 -15.821 37.771 1.00 42.94 76 ASP A N 1
ATOM 628 C CA . ASP A 1 76 ? -2.303 -16.184 36.379 1.00 42.94 76 ASP A CA 1
ATOM 629 C C . ASP A 1 76 ? -1.843 -15.219 35.238 1.00 42.94 76 ASP A C 1
ATOM 631 O O . ASP A 1 76 ? -1.885 -13.992 35.411 1.00 42.94 76 ASP A O 1
ATOM 635 N N . PRO A 1 77 ? -1.520 -15.722 34.016 1.00 39.38 77 PRO A N 1
ATOM 636 C CA . PRO A 1 77 ? -0.938 -14.993 32.874 1.00 39.38 77 PRO A CA 1
ATOM 637 C C . PRO A 1 77 ? -1.869 -14.085 32.043 1.00 39.38 77 PRO A C 1
ATOM 639 O O . PRO A 1 77 ? -1.408 -13.516 31.053 1.00 39.38 77 PRO A O 1
ATOM 642 N N . TYR A 1 78 ? -3.150 -13.927 32.401 1.00 44.22 78 TYR A N 1
ATOM 643 C CA . TYR A 1 78 ? -4.123 -13.105 31.648 1.00 44.22 78 TYR A CA 1
ATOM 644 C C . TYR A 1 78 ? -4.670 -11.891 32.423 1.00 44.22 78 TYR A C 1
ATOM 646 O O . TYR A 1 78 ? -5.632 -11.244 31.998 1.00 44.22 78 TYR A O 1
ATOM 654 N N . LYS A 1 79 ? -3.990 -11.462 33.500 1.00 49.03 79 LYS A N 1
ATOM 655 C CA . LYS A 1 79 ? -3.933 -10.021 33.802 1.00 49.03 79 LYS A CA 1
ATOM 656 C C . LYS A 1 79 ? -3.294 -9.362 32.584 1.00 49.03 79 LYS A C 1
ATOM 658 O O . LYS A 1 79 ? -2.081 -9.465 32.418 1.00 49.03 79 LYS A O 1
ATOM 663 N N . PHE A 1 80 ? -4.085 -8.722 31.716 1.00 56.50 80 PHE A N 1
ATOM 664 C CA . PHE A 1 80 ? -3.494 -7.910 30.655 1.00 56.50 80 PHE A CA 1
ATOM 665 C C . PHE A 1 80 ? -2.502 -6.970 31.317 1.00 56.50 80 PHE A C 1
ATOM 667 O O . PHE A 1 80 ? -2.876 -6.235 32.231 1.00 56.50 80 PHE A O 1
ATOM 674 N N . ASP A 1 81 ? -1.248 -7.061 30.887 1.00 65.62 81 ASP A N 1
ATOM 675 C CA . ASP A 1 81 ? -0.167 -6.248 31.407 1.00 65.62 81 ASP A CA 1
ATOM 676 C C . ASP A 1 81 ? -0.640 -4.790 31.380 1.00 65.62 81 ASP A C 1
ATOM 678 O O . ASP A 1 81 ? -0.833 -4.209 30.305 1.00 65.62 81 ASP A O 1
ATOM 682 N N . GLU A 1 82 ? -0.925 -4.212 32.557 1.00 68.12 82 GLU A N 1
ATOM 683 C CA . GLU A 1 82 ? -1.442 -2.843 32.638 1.00 68.12 82 GLU A CA 1
ATOM 684 C C . GLU A 1 82 ? -0.446 -1.848 32.032 1.00 68.12 82 GLU A C 1
ATOM 686 O O . GLU A 1 82 ? -0.822 -0.737 31.654 1.00 68.12 82 GLU A O 1
ATOM 691 N N . SER A 1 83 ? 0.812 -2.271 31.867 1.00 75.88 83 SER A N 1
ATOM 692 C CA . SER A 1 83 ? 1.847 -1.504 31.195 1.00 75.88 83 SER A CA 1
ATOM 693 C C . SER A 1 83 ? 1.765 -1.522 29.658 1.00 75.88 83 SER A C 1
ATOM 695 O O . SER A 1 83 ? 2.480 -0.736 29.034 1.00 75.88 83 SER A O 1
ATOM 697 N N . LYS A 1 84 ? 0.908 -2.350 29.027 1.00 86.94 84 LYS A N 1
ATOM 698 C CA . LYS A 1 84 ? 0.815 -2.531 27.555 1.00 86.94 84 LYS A CA 1
ATOM 699 C C . LYS A 1 84 ? -0.620 -2.436 27.000 1.00 86.94 84 LYS A C 1
ATOM 701 O O . LYS A 1 84 ? -1.152 -3.413 26.465 1.00 86.94 84 LYS A O 1
ATOM 706 N N . PRO A 1 85 ? -1.261 -1.257 27.072 1.00 90.69 85 PRO A N 1
ATOM 707 C CA . PRO A 1 85 ? -2.609 -1.039 26.535 1.00 90.69 85 PRO A CA 1
ATOM 708 C C . PRO A 1 85 ? -2.725 -1.220 25.014 1.00 90.69 85 PRO A C 1
ATOM 710 O O . PRO A 1 85 ? -3.818 -1.455 24.498 1.00 90.69 85 PRO A O 1
ATOM 713 N N . GLU A 1 86 ? -1.616 -1.138 24.278 1.00 93.00 86 GLU A N 1
ATOM 714 C CA . GLU A 1 86 ? -1.580 -1.377 22.834 1.00 93.00 86 GLU A CA 1
ATOM 715 C C . GLU A 1 86 ? -1.881 -2.828 22.420 1.00 93.00 86 GLU A C 1
ATOM 717 O O . GLU A 1 86 ? -2.193 -3.064 21.258 1.00 93.00 86 GLU A O 1
ATOM 722 N N . LEU A 1 87 ? -1.833 -3.780 23.359 1.00 89.38 87 LEU A N 1
ATOM 723 C CA . LEU A 1 87 ? -2.134 -5.198 23.120 1.00 89.38 87 LEU A CA 1
ATOM 724 C C . LEU A 1 87 ? -3.504 -5.627 23.662 1.00 89.38 87 LEU A C 1
ATOM 726 O O . LEU A 1 87 ? -3.873 -6.795 23.563 1.00 89.38 87 LEU A O 1
ATOM 730 N N . TRP A 1 88 ? -4.255 -4.716 24.282 1.00 88.75 88 TRP A N 1
ATOM 731 C CA . TRP A 1 88 ? -5.537 -5.064 24.887 1.00 88.75 88 TRP A CA 1
ATOM 732 C C . TRP A 1 88 ? -6.576 -5.398 23.809 1.00 88.75 88 TRP A C 1
ATOM 734 O O . TRP A 1 88 ? -6.806 -4.571 22.925 1.00 88.75 88 TRP A O 1
ATOM 744 N N . PRO A 1 89 ? -7.273 -6.544 23.891 1.00 88.00 89 PRO A N 1
ATOM 745 C CA . PRO A 1 89 ? -8.314 -6.868 22.931 1.00 88.00 89 PRO A CA 1
ATOM 746 C C . PRO A 1 89 ? -9.494 -5.906 23.104 1.00 88.00 89 PRO A C 1
ATOM 748 O O . PRO A 1 89 ? -10.014 -5.705 24.216 1.00 88.00 89 PRO A O 1
ATOM 751 N N . LEU A 1 90 ? -9.891 -5.294 21.987 1.00 90.06 90 LEU A N 1
ATOM 752 C CA . LEU A 1 90 ? -11.055 -4.416 21.916 1.00 90.06 90 LEU A CA 1
ATOM 753 C C . LEU A 1 90 ? -12.349 -5.228 21.787 1.00 90.06 90 LEU A C 1
ATOM 755 O O . LEU A 1 90 ? -13.330 -4.854 22.415 1.00 90.06 90 LEU A O 1
ATOM 759 N N . LEU A 1 91 ? -12.339 -6.363 21.078 1.00 89.56 91 LEU A N 1
ATOM 760 C CA . LEU A 1 91 ? -13.510 -7.219 20.837 1.00 89.56 91 LEU A CA 1
ATOM 761 C C . LEU A 1 91 ? -14.644 -6.452 20.145 1.00 89.56 91 LEU A C 1
ATOM 763 O O . LEU A 1 91 ? -15.737 -6.273 20.686 1.00 89.56 91 LEU A O 1
ATOM 767 N N . LEU A 1 92 ? -14.352 -5.959 18.941 1.00 92.19 92 LEU A N 1
ATOM 768 C CA . LEU A 1 92 ? -15.378 -5.464 18.021 1.00 92.19 92 LEU A CA 1
ATOM 769 C C . LEU A 1 92 ? -16.261 -6.626 17.524 1.00 92.19 92 LEU A C 1
ATOM 771 O O . LEU A 1 92 ? -15.815 -7.771 17.574 1.00 92.19 92 LEU A O 1
ATOM 775 N N . PRO A 1 93 ? -17.487 -6.368 17.033 1.00 92.31 93 PRO A N 1
ATOM 776 C CA . PRO A 1 93 ? -18.354 -7.413 16.481 1.00 92.31 93 PRO A CA 1
ATOM 777 C C . PRO A 1 93 ? -17.655 -8.337 15.473 1.00 92.31 93 PRO A C 1
ATOM 779 O O . PRO A 1 93 ? -17.823 -9.549 15.549 1.00 92.31 93 PRO A O 1
ATOM 782 N N . SER A 1 94 ? -16.807 -7.793 14.597 1.00 93.25 94 SER A N 1
ATOM 783 C CA . SER A 1 94 ? -16.013 -8.576 13.635 1.00 93.25 94 SER A CA 1
ATOM 784 C C . SER A 1 94 ? -15.025 -9.573 14.258 1.00 93.25 94 SER A C 1
ATOM 786 O O . SER A 1 94 ? -14.561 -10.483 13.572 1.00 93.25 94 SER A O 1
ATOM 788 N N . GLN A 1 95 ? -14.687 -9.410 15.538 1.00 90.50 95 GLN A N 1
ATOM 789 C CA . GLN A 1 95 ? -13.781 -10.278 16.299 1.00 90.50 95 GLN A CA 1
ATOM 790 C C . GLN A 1 95 ? -14.533 -11.355 17.097 1.00 90.50 95 GLN A C 1
ATOM 792 O O . GLN A 1 95 ? -13.901 -12.131 17.810 1.00 90.50 95 GLN A O 1
ATOM 797 N N . LEU A 1 96 ? -15.864 -11.393 16.996 1.00 88.94 96 LEU A N 1
ATOM 798 C CA . LEU A 1 96 ? -16.725 -12.373 17.651 1.00 88.94 96 LEU A CA 1
ATOM 799 C C . LEU A 1 96 ? -17.190 -13.449 16.667 1.00 88.94 96 LEU A C 1
ATOM 801 O O . LEU A 1 96 ? -17.265 -13.215 15.458 1.00 88.94 96 LEU A O 1
ATOM 805 N N . SER A 1 97 ? -17.561 -14.616 17.192 1.00 87.50 97 SER A N 1
ATOM 806 C CA . SER A 1 97 ? -18.242 -15.656 16.414 1.00 87.50 97 SER A CA 1
ATOM 807 C C . SER A 1 97 ? -19.645 -15.208 15.984 1.00 87.50 97 SER A C 1
ATOM 809 O O . SER A 1 97 ? -20.231 -14.298 16.570 1.00 87.50 97 SER A O 1
ATOM 811 N N . HIS A 1 98 ? -20.214 -15.849 14.960 1.00 84.56 98 HIS A N 1
ATOM 812 C CA . HIS A 1 98 ? -21.518 -15.449 14.418 1.00 84.56 98 HIS A CA 1
ATOM 813 C C . HIS A 1 98 ? -22.640 -15.490 15.474 1.00 84.56 98 HIS A C 1
ATOM 815 O O . HIS A 1 98 ? -23.425 -14.549 15.579 1.00 84.56 98 HIS A O 1
ATOM 821 N N . ASP A 1 99 ? -22.656 -16.519 16.324 1.00 84.56 99 ASP A N 1
ATOM 822 C CA . ASP A 1 99 ? -23.642 -16.655 17.402 1.00 84.56 99 ASP A CA 1
ATOM 823 C C . ASP A 1 99 ? -23.518 -15.522 18.432 1.00 84.56 99 ASP A C 1
ATOM 825 O O . ASP A 1 99 ? -24.511 -14.969 18.903 1.00 84.56 99 ASP A O 1
ATOM 829 N N . GLU A 1 100 ? -22.289 -15.111 18.745 1.00 85.56 100 GLU A N 1
ATOM 830 C CA . GLU A 1 100 ? -22.023 -13.990 19.645 1.00 85.56 100 GLU A CA 1
ATOM 831 C C . GLU A 1 100 ? -22.375 -12.644 19.018 1.00 85.56 100 GLU A C 1
ATOM 833 O O . GLU A 1 100 ? -22.808 -11.736 19.729 1.00 85.56 100 GLU A O 1
ATOM 838 N N . GLN A 1 101 ? -22.225 -12.491 17.702 1.00 86.38 101 GLN A N 1
ATOM 839 C CA . GLN A 1 101 ? -22.634 -11.278 16.996 1.00 86.38 101 GLN A CA 1
ATOM 840 C C . GLN A 1 101 ? -24.150 -11.060 17.102 1.00 86.38 101 GLN A C 1
ATOM 842 O O . GLN A 1 101 ? -24.580 -9.926 17.322 1.00 86.38 101 GLN A O 1
ATOM 847 N N . LEU A 1 102 ? -24.953 -12.131 17.047 1.00 85.44 102 LEU A N 1
ATOM 848 C CA . LEU A 1 102 ? -26.416 -12.077 17.195 1.00 85.44 102 LEU A CA 1
ATOM 849 C C . LEU A 1 102 ? -26.872 -11.620 18.590 1.00 85.44 102 LEU A C 1
ATOM 851 O O . LEU A 1 102 ? -27.977 -11.098 18.738 1.00 85.44 102 LEU A O 1
ATOM 855 N N . LEU A 1 103 ? -26.022 -11.788 19.608 1.00 86.69 103 LEU A N 1
ATOM 856 C CA . LEU A 1 103 ? -26.278 -11.334 20.978 1.00 86.69 103 LEU A CA 1
ATOM 857 C C . LEU A 1 103 ? -25.953 -9.844 21.190 1.00 86.69 103 LEU A C 1
ATOM 859 O O . LEU A 1 103 ? -26.310 -9.280 22.226 1.00 86.69 103 LEU A O 1
ATOM 863 N N . CYS A 1 104 ? -25.276 -9.192 20.238 1.00 88.50 104 CYS A N 1
ATOM 864 C CA . CYS A 1 104 ? -25.029 -7.752 20.293 1.00 88.50 104 CYS A CA 1
ATOM 865 C C . CYS A 1 104 ? -26.329 -6.954 20.118 1.00 88.50 104 CYS A C 1
ATOM 867 O O . CYS A 1 104 ? -27.313 -7.416 19.539 1.00 88.50 104 CYS A O 1
ATOM 869 N N . HIS A 1 105 ? -26.318 -5.692 20.552 1.00 90.56 105 HIS A N 1
ATOM 870 C CA . HIS A 1 105 ? -27.395 -4.763 20.230 1.00 90.56 105 HIS A CA 1
ATOM 871 C C . HIS A 1 105 ? -27.579 -4.664 18.706 1.00 90.56 105 HIS A C 1
ATOM 873 O O . HIS A 1 105 ? -26.615 -4.553 17.941 1.00 90.56 105 HIS A O 1
ATOM 879 N N . LYS A 1 106 ? -28.845 -4.645 18.274 1.00 89.25 106 LYS A N 1
ATOM 880 C CA . LYS A 1 106 ? -29.238 -4.620 16.859 1.00 89.25 106 LYS A CA 1
ATOM 881 C C . LYS A 1 106 ? -28.519 -3.513 16.078 1.00 89.25 106 LYS A C 1
ATOM 883 O O . LYS A 1 106 ? -28.366 -2.390 16.572 1.00 89.25 106 LYS A O 1
ATOM 888 N N . GLY A 1 107 ? -28.083 -3.843 14.865 1.00 89.62 107 GLY A N 1
ATOM 889 C CA . GLY A 1 107 ? -27.462 -2.915 13.919 1.00 89.62 107 GLY A CA 1
ATOM 890 C C . GLY A 1 107 ? -25.998 -2.553 14.192 1.00 89.62 107 GLY A C 1
ATOM 891 O O . GLY A 1 107 ? -25.414 -1.828 13.393 1.00 89.62 107 GLY A O 1
ATOM 892 N N . ILE A 1 108 ? -25.356 -3.019 15.275 1.00 93.56 108 ILE A N 1
ATOM 893 C CA . ILE A 1 108 ? -23.927 -2.715 15.505 1.00 93.56 108 ILE A CA 1
ATOM 894 C C . ILE A 1 108 ? -23.035 -3.423 14.490 1.00 93.56 108 ILE A C 1
ATOM 896 O O . ILE A 1 108 ? -22.171 -2.771 13.912 1.00 93.56 108 ILE A O 1
ATOM 900 N N . ALA A 1 109 ? -23.248 -4.721 14.268 1.00 93.12 109 ALA A N 1
ATOM 901 C CA . ALA A 1 109 ? -22.479 -5.498 13.296 1.00 93.12 109 ALA A CA 1
ATOM 902 C C . ALA A 1 109 ? -22.645 -4.934 11.874 1.00 93.12 109 ALA A C 1
ATOM 904 O O . ALA A 1 109 ? -21.662 -4.746 11.167 1.00 93.12 109 ALA A O 1
ATOM 905 N N . GLU A 1 110 ? -23.870 -4.551 11.498 1.00 93.50 110 GLU A N 1
ATOM 906 C CA . GLU A 1 110 ? -24.162 -3.862 10.233 1.00 93.50 110 GLU A CA 1
ATOM 907 C C . GLU A 1 110 ? -23.434 -2.514 10.140 1.00 93.50 110 GLU A C 1
ATOM 909 O O . GLU A 1 110 ? -22.802 -2.205 9.132 1.00 93.50 110 GLU A O 1
ATOM 914 N N . THR A 1 111 ? -23.459 -1.723 11.219 1.00 95.31 111 THR A N 1
ATOM 915 C CA . THR A 1 111 ? -22.745 -0.441 11.267 1.00 95.31 111 THR A CA 1
ATOM 916 C C . THR A 1 111 ? -21.237 -0.646 11.114 1.00 95.31 111 THR A C 1
ATOM 918 O O . THR A 1 111 ? -20.593 0.086 10.369 1.00 95.31 111 THR A O 1
ATOM 921 N N . GLU A 1 112 ? -20.659 -1.651 11.776 1.00 96.00 112 GLU A N 1
ATOM 922 C CA . GLU A 1 112 ? -19.251 -1.993 11.583 1.00 96.00 112 GLU A CA 1
ATOM 923 C C . GLU A 1 112 ? -18.976 -2.433 10.148 1.00 96.00 112 GLU A C 1
ATOM 925 O O . GLU A 1 112 ? -18.033 -1.926 9.551 1.00 96.00 112 GLU A O 1
ATOM 930 N N . CYS A 1 113 ? -19.819 -3.283 9.564 1.00 95.25 113 CYS A N 1
ATOM 931 C CA . CYS A 1 113 ? -19.667 -3.738 8.185 1.00 95.25 113 CYS A CA 1
ATOM 932 C C . CYS A 1 113 ? -19.620 -2.551 7.208 1.00 95.25 113 CYS A C 1
ATOM 934 O O . CYS A 1 113 ? -18.671 -2.426 6.4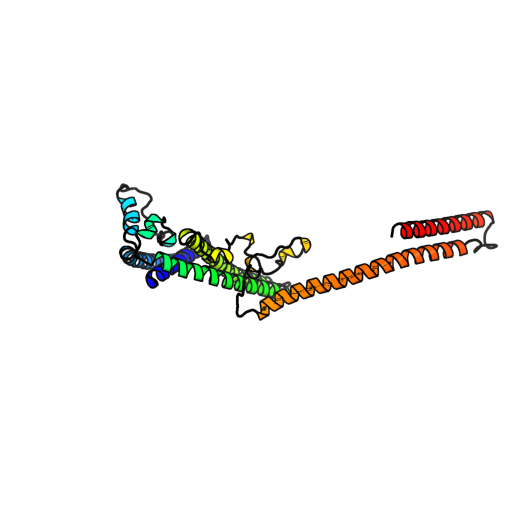36 1.00 95.25 113 CYS A O 1
ATOM 936 N N . THR A 1 114 ? -20.561 -1.605 7.315 1.00 96.06 114 THR A N 1
ATOM 937 C CA . THR A 1 114 ? -20.570 -0.399 6.462 1.00 96.06 114 THR A CA 1
ATOM 938 C C . THR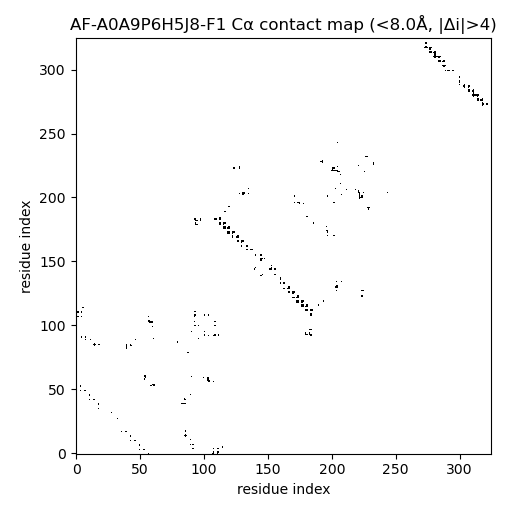 A 1 114 ? -19.313 0.462 6.629 1.00 96.06 114 THR A C 1
ATOM 940 O O . THR A 1 114 ? -18.748 0.932 5.641 1.00 96.06 114 THR A O 1
ATOM 943 N N . LEU A 1 115 ? -18.821 0.631 7.861 1.00 96.69 115 LEU A N 1
ATOM 944 C CA . LEU A 1 115 ? -17.593 1.382 8.128 1.00 96.69 115 LEU A CA 1
ATOM 945 C C . LEU A 1 115 ? -16.341 0.653 7.630 1.00 96.69 115 LEU A C 1
ATOM 947 O O . LEU A 1 115 ? -15.428 1.295 7.114 1.00 96.69 115 LEU A O 1
ATOM 951 N N . ARG A 1 116 ? -16.275 -0.676 7.768 1.00 96.75 116 ARG A N 1
ATOM 952 C CA . ARG A 1 116 ? -15.159 -1.479 7.253 1.00 96.75 116 ARG A CA 1
ATOM 953 C C . ARG A 1 116 ? -15.148 -1.493 5.729 1.00 96.75 116 ARG A C 1
ATOM 955 O O . ARG A 1 116 ? -14.067 -1.402 5.154 1.00 96.75 116 ARG A O 1
ATOM 962 N N . LEU A 1 117 ? -16.317 -1.513 5.083 1.00 95.75 117 LEU A N 1
ATOM 963 C CA . LEU A 1 117 ? -16.426 -1.351 3.636 1.00 95.75 117 LEU A CA 1
ATOM 964 C C . LEU A 1 117 ? -15.794 -0.026 3.219 1.00 95.75 117 LEU A C 1
ATOM 966 O O . LEU A 1 117 ? -14.829 -0.052 2.464 1.00 95.75 117 LEU A O 1
ATOM 970 N N . ALA A 1 118 ? -16.234 1.095 3.800 1.00 95.00 118 ALA A N 1
ATOM 971 C CA . ALA A 1 118 ? -15.647 2.410 3.538 1.00 95.00 118 ALA A CA 1
ATOM 972 C C . ALA A 1 118 ? -14.120 2.436 3.765 1.00 95.00 118 ALA A C 1
ATOM 974 O O . ALA A 1 118 ? -13.383 2.924 2.913 1.00 95.00 118 ALA A O 1
ATOM 975 N N . GLN A 1 119 ? -13.613 1.825 4.847 1.00 95.50 119 GLN A N 1
ATOM 976 C CA . GLN A 1 119 ? -12.165 1.714 5.099 1.00 95.50 119 GLN A CA 1
ATOM 977 C C . GLN A 1 119 ? -11.406 0.952 4.001 1.00 95.50 119 GLN A C 1
ATOM 979 O O . GLN A 1 119 ? -10.258 1.296 3.713 1.00 95.50 119 GLN A O 1
ATOM 984 N N . VAL A 1 120 ? -12.007 -0.084 3.409 1.00 95.38 120 VAL A N 1
ATOM 985 C CA . VAL A 1 120 ? -11.428 -0.831 2.282 1.00 95.38 120 VAL A CA 1
ATOM 986 C C . VAL A 1 120 ? -11.402 0.036 1.020 1.00 95.38 120 VAL A C 1
ATOM 988 O O . VAL A 1 120 ? -10.369 0.073 0.346 1.00 95.38 120 VAL A O 1
ATOM 991 N N . GLN A 1 121 ? -12.482 0.772 0.728 1.00 91.88 121 GLN A N 1
ATOM 992 C CA . GLN A 1 121 ? -12.546 1.657 -0.445 1.00 91.88 121 GLN A CA 1
ATOM 993 C C . GLN A 1 121 ? -11.513 2.786 -0.333 1.00 91.88 121 GLN A C 1
ATOM 995 O O . GLN A 1 121 ? -10.644 2.918 -1.199 1.00 91.88 121 GLN A O 1
ATOM 1000 N N . ASP A 1 122 ? -11.547 3.530 0.776 1.00 91.75 122 ASP A N 1
ATOM 1001 C CA . ASP A 1 122 ? -10.623 4.633 1.055 1.00 91.75 122 ASP A CA 1
ATOM 1002 C C . ASP A 1 122 ? -9.179 4.132 1.119 1.00 91.75 122 ASP A C 1
ATOM 1004 O O . ASP A 1 122 ? -8.273 4.734 0.546 1.00 91.75 122 ASP A O 1
ATOM 1008 N N . GLY A 1 123 ? -8.956 2.982 1.763 1.00 93.06 123 GLY A N 1
ATOM 1009 C CA . GLY A 1 123 ? -7.636 2.376 1.880 1.00 93.06 123 GLY A CA 1
ATOM 1010 C C . GLY A 1 123 ? -7.020 2.035 0.523 1.00 93.06 123 GLY A C 1
ATOM 1011 O O . GLY A 1 123 ? -5.820 2.227 0.329 1.00 93.06 123 GLY A O 1
ATOM 1012 N N . LEU A 1 124 ? -7.819 1.574 -0.443 1.00 92.38 124 LEU A N 1
ATOM 1013 C CA . LEU A 1 124 ? -7.325 1.285 -1.788 1.00 92.38 124 LEU A CA 1
ATOM 1014 C C . LEU A 1 124 ? -6.982 2.568 -2.561 1.00 92.38 124 LEU A C 1
ATOM 1016 O O . LEU A 1 124 ? -5.942 2.623 -3.225 1.00 92.38 124 LEU A O 1
ATOM 1020 N N . VAL A 1 125 ? -7.818 3.605 -2.452 1.00 89.38 125 VAL A N 1
ATOM 1021 C CA . VAL A 1 125 ? -7.567 4.925 -3.059 1.00 89.38 125 VAL A CA 1
ATOM 1022 C C . VAL A 1 125 ? -6.295 5.551 -2.481 1.00 89.38 125 VAL A C 1
ATOM 1024 O O . VAL A 1 125 ? -5.388 5.932 -3.229 1.00 89.38 125 VAL A O 1
ATOM 1027 N N . ASP A 1 126 ? -6.168 5.569 -1.155 1.00 90.44 126 ASP A N 1
ATOM 1028 C CA . ASP A 1 126 ? -4.995 6.088 -0.453 1.00 90.44 126 ASP A CA 1
ATOM 1029 C C . ASP A 1 126 ? -3.722 5.318 -0.820 1.00 90.44 126 ASP A C 1
ATOM 1031 O O . ASP A 1 126 ? -2.670 5.924 -1.052 1.00 90.44 126 ASP A O 1
ATOM 1035 N N . LEU A 1 127 ? -3.801 3.987 -0.920 1.00 94.19 127 LEU A N 1
ATOM 1036 C CA . LEU A 1 127 ? -2.665 3.150 -1.297 1.00 94.19 127 LEU A CA 1
ATOM 1037 C C . LEU A 1 127 ? -2.164 3.493 -2.702 1.00 94.19 127 LEU A C 1
ATOM 1039 O O . LEU A 1 127 ? -0.960 3.694 -2.897 1.00 94.19 127 LEU A O 1
ATOM 1043 N N . ARG A 1 128 ? -3.081 3.601 -3.671 1.00 90.44 128 ARG A N 1
ATOM 1044 C CA . ARG A 1 128 ? -2.761 4.002 -5.050 1.00 90.44 128 ARG A CA 1
ATOM 1045 C C . ARG A 1 128 ? -2.112 5.381 -5.070 1.00 90.44 128 ARG A C 1
ATOM 1047 O O . ARG A 1 128 ? -1.045 5.554 -5.661 1.00 90.44 128 ARG A O 1
ATOM 1054 N N . ARG A 1 129 ? -2.699 6.356 -4.374 1.00 87.69 129 ARG A N 1
ATOM 1055 C CA . ARG A 1 129 ? -2.155 7.715 -4.278 1.00 87.69 129 ARG A CA 1
ATOM 1056 C C . ARG A 1 129 ? -0.730 7.717 -3.720 1.00 87.69 129 ARG A C 1
ATOM 1058 O O . ARG A 1 129 ? 0.167 8.277 -4.347 1.00 87.69 129 ARG A O 1
ATOM 1065 N N . LEU A 1 130 ? -0.493 7.049 -2.590 1.00 91.56 130 LEU A N 1
ATOM 1066 C CA . LEU A 1 130 ? 0.828 6.986 -1.957 1.00 91.56 130 LEU A CA 1
ATOM 1067 C C . LEU A 1 130 ? 1.866 6.286 -2.840 1.00 91.56 130 LEU A C 1
ATOM 1069 O O . LEU A 1 130 ? 3.009 6.739 -2.925 1.00 91.56 130 LEU A O 1
ATOM 1073 N N . ARG A 1 131 ? 1.480 5.212 -3.539 1.00 91.44 131 ARG A N 1
ATOM 1074 C CA . ARG A 1 131 ? 2.364 4.509 -4.479 1.00 91.44 131 ARG A CA 1
ATOM 1075 C C . ARG A 1 131 ? 2.722 5.364 -5.696 1.00 91.44 131 ARG A C 1
ATOM 1077 O O . ARG A 1 131 ? 3.878 5.332 -6.120 1.00 91.44 131 ARG A O 1
ATOM 1084 N N . ARG A 1 132 ? 1.787 6.170 -6.215 1.00 85.81 132 ARG A N 1
ATOM 1085 C CA . ARG A 1 132 ? 2.078 7.176 -7.255 1.00 85.81 132 ARG A CA 1
ATOM 1086 C C . ARG A 1 132 ? 3.051 8.230 -6.738 1.00 85.81 132 ARG A C 1
ATOM 1088 O O . ARG A 1 132 ? 4.094 8.431 -7.348 1.00 85.81 132 ARG A O 1
ATOM 1095 N N . THR A 1 133 ? 2.779 8.817 -5.569 1.00 86.81 133 THR A N 1
ATOM 1096 C CA . THR A 1 133 ? 3.680 9.799 -4.942 1.00 86.81 133 THR A CA 1
ATOM 1097 C C . THR A 1 133 ? 5.092 9.237 -4.762 1.00 86.81 133 THR A C 1
ATOM 1099 O O . THR A 1 133 ? 6.063 9.903 -5.115 1.00 86.81 133 THR A O 1
ATOM 1102 N N . LEU A 1 134 ? 5.225 7.997 -4.278 1.00 90.25 134 LEU A N 1
ATOM 1103 C CA . LEU A 1 134 ? 6.525 7.342 -4.126 1.00 90.25 134 LEU A CA 1
ATOM 1104 C C . LEU A 1 134 ? 7.251 7.184 -5.469 1.00 90.25 134 LEU A C 1
ATOM 1106 O O . LEU A 1 134 ? 8.449 7.451 -5.551 1.00 90.25 134 LEU A O 1
ATOM 1110 N N . ARG A 1 135 ? 6.540 6.776 -6.527 1.00 85.44 135 ARG A N 1
ATOM 1111 C CA . ARG A 1 135 ? 7.112 6.649 -7.875 1.00 85.44 135 ARG A CA 1
ATOM 1112 C C . ARG A 1 135 ? 7.602 7.997 -8.402 1.00 85.44 135 ARG A C 1
ATOM 1114 O O . ARG A 1 135 ? 8.741 8.078 -8.858 1.00 85.44 135 ARG A O 1
ATOM 1121 N N . SER A 1 136 ? 6.785 9.044 -8.306 1.00 83.25 136 SER A N 1
ATOM 1122 C CA . SER A 1 136 ? 7.142 10.391 -8.767 1.00 83.25 136 SER A CA 1
ATOM 1123 C C . SER A 1 136 ? 8.342 10.953 -7.998 1.00 83.25 136 SER A C 1
ATOM 1125 O O . SER A 1 136 ? 9.260 11.501 -8.607 1.00 83.25 136 SER A O 1
ATOM 1127 N N . LEU A 1 137 ? 8.402 10.734 -6.679 1.00 87.50 137 LEU A N 1
ATOM 1128 C CA . LEU A 1 137 ? 9.558 11.102 -5.854 1.00 87.50 137 LEU A CA 1
ATOM 1129 C C . LEU A 1 137 ? 10.829 10.361 -6.276 1.00 87.50 137 LEU A C 1
ATOM 1131 O O . LEU A 1 137 ? 11.865 10.993 -6.462 1.00 87.50 137 LEU A O 1
ATOM 1135 N N . ARG A 1 138 ? 10.755 9.041 -6.482 1.00 86.81 138 ARG A N 1
ATOM 1136 C CA . ARG A 1 138 ? 11.899 8.236 -6.937 1.00 86.81 138 ARG A CA 1
ATOM 1137 C C . ARG A 1 138 ? 12.415 8.694 -8.303 1.00 86.81 138 ARG A C 1
ATOM 1139 O O . ARG A 1 138 ? 13.624 8.810 -8.488 1.00 86.81 138 ARG A O 1
ATOM 1146 N N . MET A 1 139 ? 11.519 9.004 -9.243 1.00 84.00 139 MET A N 1
ATOM 1147 C CA . MET A 1 139 ? 11.891 9.572 -10.546 1.00 84.00 139 MET A CA 1
ATOM 1148 C C . MET A 1 139 ? 12.593 10.926 -10.388 1.00 84.00 139 MET A C 1
ATOM 1150 O O . MET A 1 139 ? 13.678 11.121 -10.934 1.00 84.00 139 MET A O 1
ATOM 1154 N N . TYR A 1 140 ? 12.028 11.825 -9.577 1.00 84.88 140 TYR A N 1
ATOM 1155 C CA . TYR A 1 140 ? 12.623 13.129 -9.286 1.00 84.88 140 TYR A CA 1
ATOM 1156 C C . TYR A 1 140 ? 14.005 13.009 -8.625 1.00 84.88 140 TYR A C 1
ATOM 1158 O O . TYR A 1 140 ? 14.940 13.716 -9.002 1.00 84.88 140 TYR A O 1
ATOM 1166 N N . PHE A 1 141 ? 14.167 12.115 -7.647 1.00 87.12 141 PHE A N 1
ATOM 1167 C CA . PHE A 1 141 ? 15.456 11.897 -6.992 1.00 87.12 141 PHE A CA 1
ATOM 1168 C C . PHE A 1 141 ? 16.479 11.285 -7.945 1.00 87.12 141 PHE A C 1
ATOM 1170 O O . PHE A 1 141 ? 17.649 11.660 -7.903 1.00 87.12 141 PHE A O 1
ATOM 1177 N N . ARG A 1 142 ? 16.060 10.412 -8.862 1.00 82.81 142 ARG A N 1
ATOM 1178 C CA . ARG A 1 142 ? 16.962 9.871 -9.878 1.00 82.81 142 ARG A CA 1
ATOM 1179 C C . ARG A 1 142 ? 17.543 10.965 -10.772 1.00 82.81 142 ARG A C 1
ATOM 1181 O O . ARG A 1 142 ? 18.744 10.956 -11.016 1.00 82.81 142 ARG A O 1
ATOM 1188 N N . SER A 1 143 ? 16.721 11.904 -11.236 1.00 82.25 143 SER A N 1
ATOM 1189 C CA . SER A 1 143 ? 17.189 12.983 -12.114 1.00 82.25 143 SER A CA 1
ATOM 1190 C C . SER A 1 143 ? 17.960 14.079 -11.376 1.00 82.25 143 SER A C 1
ATOM 1192 O O . SER A 1 143 ? 18.871 14.661 -11.953 1.00 82.25 143 SER A O 1
ATOM 1194 N N . ASN A 1 144 ? 17.610 14.373 -10.118 1.00 78.38 144 ASN A N 1
ATOM 1195 C CA . ASN A 1 144 ? 18.114 15.563 -9.415 1.00 78.38 144 ASN A CA 1
ATOM 1196 C C . ASN A 1 144 ? 19.090 15.273 -8.263 1.00 78.38 144 ASN A C 1
ATOM 1198 O O . ASN A 1 144 ? 19.808 16.172 -7.829 1.00 78.38 144 ASN A O 1
ATOM 1202 N N . VAL A 1 145 ? 19.105 14.052 -7.723 1.00 80.50 145 VAL A N 1
ATOM 1203 C CA . VAL A 1 145 ? 19.879 13.699 -6.516 1.00 80.50 145 VAL A CA 1
ATOM 1204 C C . VAL A 1 145 ? 21.012 12.715 -6.810 1.00 80.50 145 VAL A C 1
ATOM 1206 O O . VAL A 1 145 ? 22.007 12.698 -6.082 1.00 80.50 145 VAL A O 1
ATOM 1209 N N . VAL A 1 146 ? 20.924 11.921 -7.879 1.00 74.44 146 VAL A N 1
ATOM 1210 C CA . VAL A 1 146 ? 22.028 11.040 -8.293 1.00 74.44 146 VAL A CA 1
ATOM 1211 C C . VAL A 1 146 ? 23.251 11.891 -8.652 1.00 74.44 146 VAL A C 1
ATOM 1213 O O . VAL A 1 146 ? 23.154 12.848 -9.412 1.00 74.44 146 VAL A O 1
ATOM 1216 N N . GLY A 1 147 ? 24.403 11.572 -8.054 1.00 74.44 147 GLY A N 1
ATOM 1217 C CA . GLY A 1 147 ? 25.643 12.349 -8.198 1.00 74.44 147 GLY A CA 1
ATOM 1218 C C . GLY A 1 147 ? 25.788 13.528 -7.226 1.00 74.44 147 GLY A C 1
ATOM 1219 O O . GLY A 1 147 ? 26.857 14.129 -7.160 1.00 74.44 147 GLY A O 1
ATOM 1220 N N . GLN A 1 148 ? 24.762 13.836 -6.424 1.00 78.19 148 GLN A N 1
ATOM 1221 C CA . GLN A 1 148 ? 24.860 14.818 -5.339 1.00 78.19 148 GLN A CA 1
ATOM 1222 C C . GLN A 1 148 ? 25.506 14.207 -4.087 1.00 78.19 148 GLN A C 1
ATOM 1224 O O . GLN A 1 148 ? 25.499 12.990 -3.882 1.00 78.19 148 GLN A O 1
ATOM 1229 N N . GLY A 1 149 ? 26.038 15.065 -3.212 1.00 83.62 149 GLY A N 1
ATOM 1230 C CA . GLY A 1 149 ? 26.714 14.642 -1.982 1.00 83.62 149 GLY A CA 1
ATOM 1231 C C . GLY A 1 149 ? 25.817 13.887 -0.986 1.00 83.62 149 GLY A C 1
ATOM 1232 O O . GLY A 1 149 ? 24.589 14.017 -0.986 1.00 83.62 149 GLY A O 1
ATOM 1233 N N . GLN A 1 150 ? 26.456 13.155 -0.065 1.00 83.69 150 GLN A N 1
ATOM 1234 C CA . GLN A 1 150 ? 25.828 12.257 0.922 1.00 83.69 150 GLN A CA 1
ATOM 1235 C C . GLN A 1 150 ? 24.619 12.872 1.650 1.00 83.69 150 GLN A C 1
ATOM 1237 O O . GLN A 1 150 ? 23.600 12.217 1.852 1.00 83.69 150 GLN A O 1
ATOM 1242 N N . LYS A 1 151 ? 24.693 14.159 2.015 1.00 87.06 151 LYS A N 1
ATOM 1243 C CA . LYS A 1 151 ? 23.628 14.872 2.740 1.0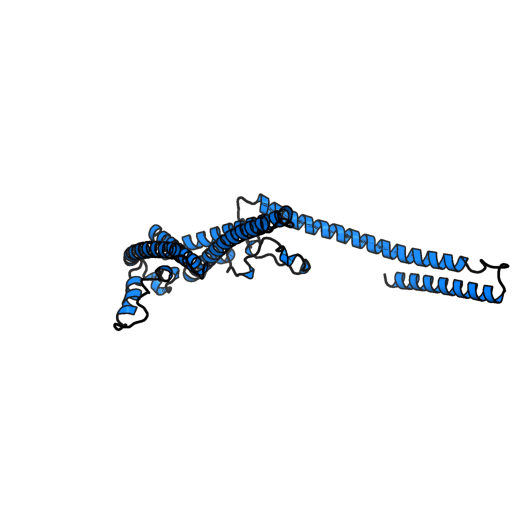0 87.06 151 LYS A CA 1
ATOM 1244 C C . LYS A 1 151 ? 22.299 14.903 1.975 1.00 87.06 151 LYS A C 1
ATOM 1246 O O . LYS A 1 151 ? 21.245 14.740 2.588 1.00 87.06 151 LYS A O 1
ATOM 1251 N N . VAL A 1 152 ? 22.331 15.132 0.661 1.00 83.38 152 VAL A N 1
ATOM 1252 C CA . VAL A 1 152 ? 21.116 15.216 -0.172 1.00 83.38 152 VAL A CA 1
ATOM 1253 C C . VAL A 1 152 ? 20.516 13.823 -0.369 1.00 83.38 152 VAL A C 1
ATOM 1255 O O . VAL A 1 152 ? 19.299 13.652 -0.278 1.00 83.38 152 VAL A O 1
ATOM 1258 N N . GLN A 1 153 ? 21.368 12.809 -0.526 1.00 84.12 153 GLN A N 1
ATOM 1259 C CA . GLN A 1 153 ? 20.937 11.415 -0.626 1.00 84.12 153 GLN A CA 1
ATOM 1260 C C . GLN A 1 153 ? 20.250 10.936 0.659 1.00 84.12 153 GLN A C 1
ATOM 1262 O O . GLN A 1 153 ? 19.156 10.376 0.599 1.00 84.12 153 GLN A O 1
ATOM 1267 N N . THR A 1 154 ? 20.825 11.223 1.832 1.00 86.62 154 THR A N 1
ATOM 1268 C CA . THR A 1 154 ? 20.218 10.860 3.124 1.00 86.62 154 THR A CA 1
ATOM 1269 C C . THR A 1 154 ? 18.860 11.529 3.323 1.00 86.62 154 THR A C 1
ATOM 1271 O O . THR A 1 154 ? 17.913 10.876 3.760 1.00 86.62 154 THR A O 1
ATOM 1274 N N . LYS A 1 155 ? 18.725 12.813 2.962 1.00 88.06 155 LYS A N 1
ATOM 1275 C CA . LYS A 1 155 ? 17.429 13.509 3.008 1.00 88.06 155 LYS A CA 1
ATOM 1276 C C . LYS A 1 155 ? 16.392 12.835 2.112 1.00 88.06 155 LYS A C 1
ATOM 1278 O O . LYS A 1 155 ? 15.271 12.614 2.554 1.00 88.06 155 LYS A O 1
ATOM 1283 N N . SER A 1 156 ? 16.778 12.464 0.895 1.00 87.81 156 SER A N 1
ATOM 1284 C CA . SER A 1 156 ? 15.883 11.808 -0.067 1.00 87.81 156 SER A CA 1
ATOM 1285 C C . SER A 1 156 ? 15.398 10.453 0.454 1.00 87.81 156 SER A C 1
ATOM 1287 O O . SER A 1 156 ? 14.197 10.200 0.485 1.00 87.81 156 SER A O 1
ATOM 1289 N N . ARG A 1 157 ? 16.304 9.638 1.014 1.00 88.88 157 ARG A N 1
ATOM 1290 C CA . ARG A 1 157 ? 15.949 8.373 1.686 1.00 88.88 157 ARG A CA 1
ATOM 1291 C C . ARG A 1 157 ? 15.017 8.579 2.880 1.00 88.88 157 ARG A C 1
ATOM 1293 O O . ARG A 1 157 ? 14.113 7.779 3.094 1.00 88.88 157 ARG A O 1
ATOM 1300 N N . SER A 1 158 ? 15.210 9.648 3.655 1.00 92.06 158 SER A N 1
ATOM 1301 C CA . SER A 1 158 ? 14.315 9.981 4.770 1.00 92.06 158 SER A CA 1
ATOM 1302 C C . SER A 1 158 ? 12.901 10.316 4.291 1.00 92.06 158 SER A C 1
ATOM 1304 O O . SER A 1 158 ? 11.938 9.915 4.940 1.00 92.06 158 SER A O 1
ATOM 1306 N N . VAL A 1 159 ? 12.770 11.034 3.171 1.00 92.94 159 VAL A N 1
ATOM 1307 C CA . VAL A 1 159 ? 11.468 11.343 2.563 1.00 92.94 159 VAL A CA 1
ATOM 1308 C C . VAL A 1 159 ? 10.798 10.063 2.066 1.00 92.94 159 VAL A C 1
ATOM 1310 O O . VAL A 1 159 ? 9.638 9.822 2.393 1.00 92.94 159 VAL A O 1
ATOM 1313 N N . GLU A 1 160 ? 11.528 9.201 1.351 1.00 92.31 160 GLU A N 1
ATOM 1314 C CA . GLU A 1 160 ? 10.994 7.908 0.900 1.00 92.31 160 GLU A CA 1
ATOM 1315 C C . GLU A 1 160 ? 10.552 7.025 2.068 1.00 92.31 160 GLU A C 1
ATOM 1317 O O . GLU A 1 160 ? 9.473 6.435 2.014 1.00 92.31 160 GLU A O 1
ATOM 1322 N N . SER A 1 161 ? 11.352 6.955 3.134 1.00 92.56 161 SER A N 1
ATOM 1323 C CA . SER A 1 161 ? 11.010 6.210 4.349 1.00 92.56 161 SER A CA 1
ATOM 1324 C C . SER A 1 161 ? 9.710 6.727 4.976 1.00 92.56 161 SER A C 1
ATOM 1326 O O . SER A 1 161 ? 8.828 5.936 5.306 1.00 92.56 161 SER A O 1
ATOM 1328 N N . GLY A 1 162 ? 9.525 8.051 5.036 1.00 92.88 162 GLY A N 1
ATOM 1329 C CA . GLY A 1 162 ? 8.272 8.659 5.493 1.00 92.88 162 GLY A CA 1
ATOM 1330 C C . GLY A 1 162 ? 7.057 8.205 4.677 1.00 92.88 162 GLY A C 1
ATOM 1331 O O . GLY A 1 162 ? 6.039 7.815 5.246 1.00 92.88 162 GLY A O 1
ATOM 1332 N N . VAL A 1 163 ? 7.173 8.164 3.346 1.00 94.56 163 VAL A N 1
ATOM 1333 C CA . VAL A 1 163 ? 6.092 7.662 2.478 1.00 94.56 163 VAL A CA 1
ATOM 1334 C C . VAL A 1 163 ? 5.824 6.170 2.717 1.00 94.56 163 VAL A C 1
ATOM 1336 O O . VAL A 1 163 ? 4.663 5.770 2.786 1.00 94.56 163 VAL A O 1
ATOM 1339 N N . HIS A 1 164 ? 6.859 5.348 2.924 1.00 93.69 164 HIS A N 1
ATOM 1340 C CA . HIS A 1 164 ? 6.686 3.923 3.242 1.00 93.69 164 HIS A CA 1
ATOM 1341 C C . HIS A 1 164 ? 5.947 3.696 4.564 1.00 93.69 164 HIS A C 1
ATOM 1343 O O . HIS A 1 164 ? 5.107 2.801 4.641 1.00 93.69 164 HIS A O 1
ATOM 1349 N N . VAL A 1 165 ? 6.192 4.522 5.587 1.00 93.12 165 VAL A N 1
ATOM 1350 C CA . VAL A 1 165 ? 5.438 4.465 6.852 1.00 93.12 165 VAL A CA 1
ATOM 1351 C C . VAL A 1 165 ? 3.941 4.673 6.601 1.00 93.12 165 VAL A C 1
ATOM 1353 O O . VAL A 1 165 ? 3.114 3.929 7.133 1.00 93.12 165 VAL A O 1
ATOM 1356 N N . HIS A 1 166 ? 3.578 5.633 5.745 1.00 94.69 166 HIS A N 1
ATOM 1357 C CA . HIS A 1 166 ? 2.183 5.859 5.364 1.00 94.69 166 HIS A CA 1
ATOM 1358 C C . HIS A 1 166 ? 1.600 4.697 4.551 1.00 94.69 166 HIS A C 1
ATOM 1360 O O . HIS A 1 166 ? 0.488 4.262 4.848 1.00 94.69 166 HIS A O 1
ATOM 1366 N N . ILE A 1 167 ? 2.353 4.147 3.591 1.00 95.75 167 ILE A N 1
ATOM 1367 C CA . ILE A 1 167 ? 1.936 2.968 2.812 1.00 95.75 167 ILE A CA 1
ATOM 1368 C C . ILE A 1 167 ? 1.632 1.799 3.750 1.00 95.75 167 ILE A C 1
ATOM 1370 O O . ILE A 1 167 ? 0.543 1.237 3.691 1.00 95.75 167 ILE A O 1
ATOM 1374 N N . ASN A 1 168 ? 2.547 1.469 4.662 1.00 94.56 168 ASN A N 1
ATOM 1375 C CA . ASN A 1 168 ? 2.380 0.344 5.584 1.00 94.56 168 ASN A CA 1
ATOM 1376 C C . ASN A 1 168 ? 1.160 0.527 6.495 1.00 94.56 168 ASN A C 1
ATOM 1378 O O . ASN A 1 168 ? 0.430 -0.428 6.764 1.00 94.56 168 ASN A O 1
ATOM 1382 N N . ARG A 1 169 ? 0.897 1.762 6.936 1.00 94.75 169 ARG A N 1
ATOM 1383 C CA . ARG A 1 169 ? -0.299 2.097 7.716 1.00 94.75 169 ARG A CA 1
ATOM 1384 C C . ARG A 1 169 ? -1.587 1.831 6.933 1.00 94.75 169 ARG A C 1
ATOM 1386 O O . ARG A 1 169 ? -2.492 1.194 7.468 1.00 94.75 169 ARG A O 1
ATOM 1393 N N . VAL A 1 170 ? -1.660 2.291 5.685 1.00 96.25 170 VAL A N 1
ATOM 1394 C CA . VAL A 1 170 ? -2.836 2.097 4.822 1.00 96.25 170 VAL A CA 1
ATOM 1395 C C . VAL A 1 170 ? -3.029 0.620 4.472 1.00 96.25 170 VAL A C 1
ATOM 1397 O O . VAL A 1 170 ? -4.139 0.109 4.599 1.00 96.25 170 VAL A O 1
ATOM 1400 N N . VAL A 1 171 ? -1.951 -0.099 4.138 1.00 96.56 171 VAL A N 1
ATOM 1401 C CA . VAL A 1 171 ? -1.975 -1.549 3.868 1.00 96.56 171 VAL A CA 1
ATOM 1402 C C . VAL A 1 171 ? -2.528 -2.320 5.062 1.00 96.56 171 VAL A C 1
ATOM 1404 O O . VAL A 1 171 ? -3.408 -3.163 4.894 1.00 96.56 171 VAL A O 1
ATOM 1407 N N . ARG A 1 172 ? -2.060 -2.021 6.282 1.00 95.44 172 ARG A N 1
ATOM 1408 C CA . ARG A 1 172 ? -2.593 -2.656 7.493 1.00 95.44 172 ARG A CA 1
ATOM 1409 C C . ARG A 1 172 ? -4.080 -2.370 7.664 1.00 95.44 172 ARG A C 1
ATOM 1411 O O . ARG A 1 172 ? -4.832 -3.298 7.941 1.00 95.44 172 ARG A O 1
ATOM 1418 N N . ARG A 1 173 ? -4.498 -1.108 7.525 1.00 95.88 173 ARG A N 1
ATOM 1419 C CA . ARG A 1 173 ? -5.908 -0.723 7.672 1.00 95.88 173 ARG A CA 1
ATOM 1420 C C . ARG A 1 173 ? -6.791 -1.468 6.675 1.00 95.88 173 ARG A C 1
ATOM 1422 O O . ARG A 1 173 ? -7.801 -2.025 7.084 1.00 95.88 173 ARG A O 1
ATOM 1429 N N . TYR A 1 174 ? -6.367 -1.534 5.414 1.00 96.88 174 TYR A N 1
ATOM 1430 C CA . TYR A 1 174 ? -7.051 -2.298 4.375 1.00 96.88 174 TYR A CA 1
ATOM 1431 C C . TYR A 1 174 ? -7.170 -3.775 4.762 1.00 96.88 174 TYR A C 1
ATOM 1433 O O . TYR A 1 174 ? -8.265 -4.323 4.743 1.00 96.88 174 TYR A O 1
ATOM 1441 N N . ARG A 1 175 ? -6.063 -4.417 5.164 1.00 96.75 175 ARG A N 1
ATOM 1442 C CA . ARG A 1 175 ? -6.054 -5.838 5.554 1.00 96.75 175 ARG A CA 1
ATOM 1443 C C . ARG A 1 175 ? -6.980 -6.117 6.732 1.00 96.75 175 ARG A C 1
ATOM 1445 O O . ARG A 1 175 ? -7.766 -7.051 6.658 1.00 96.75 175 ARG A O 1
ATOM 1452 N N . LEU A 1 176 ? -6.920 -5.297 7.781 1.00 95.69 176 LEU A N 1
ATOM 1453 C CA . LEU A 1 176 ? -7.789 -5.448 8.950 1.00 95.69 176 LEU A CA 1
ATOM 1454 C C . LEU A 1 176 ? -9.261 -5.274 8.593 1.00 95.69 176 LEU A C 1
ATOM 1456 O O . LEU A 1 176 ? -10.092 -6.088 8.993 1.00 95.69 176 LEU A O 1
ATOM 1460 N N . ALA A 1 177 ? -9.582 -4.247 7.807 1.00 96.69 177 ALA A N 1
ATOM 1461 C CA . ALA A 1 177 ? -10.946 -4.017 7.367 1.00 96.69 177 ALA A CA 1
ATOM 1462 C C . ALA A 1 177 ? -11.452 -5.151 6.467 1.00 96.69 177 ALA A C 1
ATOM 1464 O O . ALA A 1 177 ? -12.564 -5.626 6.666 1.00 96.69 177 ALA A O 1
ATOM 1465 N N . TYR A 1 178 ? -10.612 -5.663 5.566 1.00 96.06 178 TYR A N 1
ATOM 1466 C CA . TYR A 1 178 ? -10.920 -6.825 4.735 1.00 96.06 178 TYR A CA 1
ATOM 1467 C C . TYR A 1 178 ? -11.188 -8.071 5.591 1.00 96.06 178 TYR A C 1
ATOM 1469 O O . TYR A 1 178 ? -12.214 -8.720 5.414 1.00 96.06 178 TYR A O 1
ATOM 1477 N N . THR A 1 179 ? -10.336 -8.378 6.579 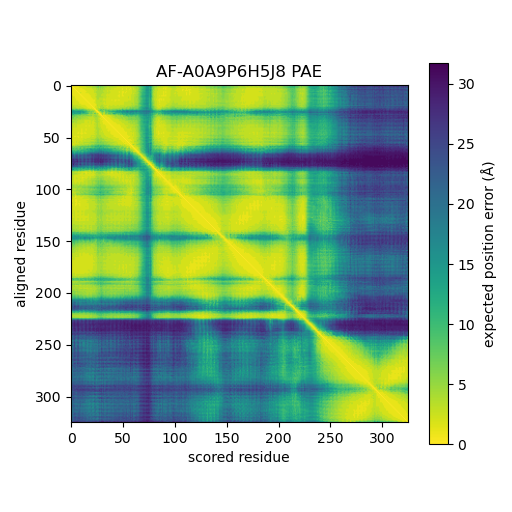1.00 95.88 179 THR A N 1
ATOM 1478 C CA . THR A 1 179 ? -10.566 -9.512 7.494 1.00 95.88 179 THR A CA 1
ATOM 1479 C C . THR A 1 179 ? -11.837 -9.355 8.326 1.00 95.88 179 THR A C 1
ATOM 1481 O O . THR A 1 179 ? -12.537 -10.336 8.552 1.00 95.88 179 THR A O 1
ATOM 1484 N N . ALA A 1 180 ? -12.167 -8.128 8.736 1.00 95.38 180 ALA A N 1
ATOM 1485 C CA . ALA A 1 180 ? -13.393 -7.838 9.470 1.00 95.38 180 ALA A CA 1
ATOM 1486 C C . ALA A 1 180 ? -14.644 -7.975 8.585 1.00 95.38 180 ALA A C 1
ATOM 1488 O O . ALA A 1 180 ? -15.666 -8.479 9.035 1.00 95.38 180 ALA A O 1
ATOM 1489 N N . LEU A 1 181 ? -14.571 -7.582 7.311 1.00 95.81 181 LEU A N 1
ATOM 1490 C CA . LEU A 1 181 ? -15.657 -7.818 6.358 1.00 95.81 181 LEU A CA 1
ATOM 1491 C C . LEU A 1 181 ? -15.858 -9.309 6.089 1.00 95.81 181 LEU A C 1
ATOM 1493 O O . LEU A 1 181 ? -16.996 -9.754 6.004 1.00 95.81 181 LEU A O 1
ATOM 1497 N N . LEU A 1 182 ? -14.781 -10.096 6.008 1.00 94.50 182 LEU A N 1
ATOM 1498 C CA . LEU A 1 182 ? -14.890 -11.548 5.844 1.00 94.50 182 LEU A CA 1
ATOM 1499 C C . LEU A 1 182 ? -15.642 -12.220 7.001 1.00 94.50 182 LEU A C 1
ATOM 1501 O O . L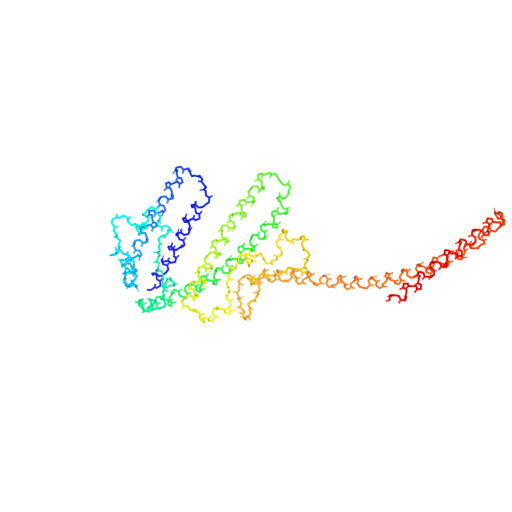EU A 1 182 ? -16.303 -13.226 6.754 1.00 94.50 182 LEU A O 1
ATOM 1505 N N . SER A 1 183 ? -15.533 -11.704 8.232 1.00 93.25 183 SER A N 1
ATOM 1506 C CA . SER A 1 183 ? -16.235 -12.256 9.398 1.00 93.25 183 SER A CA 1
ATOM 1507 C C . SER A 1 183 ? -17.663 -11.730 9.560 1.00 93.25 183 SER A C 1
ATOM 1509 O O . SER A 1 183 ? -18.517 -12.469 10.045 1.00 93.25 183 SER A O 1
ATOM 1511 N N . LEU A 1 184 ? -17.929 -10.482 9.157 1.00 92.69 184 LEU A N 1
ATOM 1512 C CA . LEU A 1 184 ? -19.248 -9.846 9.265 1.00 92.69 184 LEU A CA 1
ATOM 1513 C C . LEU A 1 184 ? -20.178 -10.176 8.091 1.00 92.69 184 LEU A C 1
ATOM 1515 O O . LEU A 1 184 ? -21.367 -10.400 8.296 1.00 92.69 184 LEU A O 1
ATOM 1519 N N . ASP A 1 185 ? -19.650 -10.195 6.868 1.00 92.62 185 ASP A N 1
ATOM 1520 C CA . ASP A 1 185 ? -20.400 -10.465 5.641 1.00 92.62 185 ASP A CA 1
ATOM 1521 C C . ASP A 1 185 ? -19.578 -11.340 4.673 1.00 92.62 185 ASP A C 1
ATOM 1523 O O . ASP A 1 185 ? -18.965 -10.850 3.712 1.00 92.62 185 ASP A O 1
ATOM 1527 N N . PRO A 1 186 ? -19.550 -12.668 4.906 1.00 89.44 186 PRO A N 1
ATOM 1528 C CA . PRO A 1 186 ? -18.755 -13.581 4.100 1.00 89.44 186 PRO A CA 1
ATOM 1529 C C . PRO A 1 186 ? -19.193 -13.667 2.634 1.00 89.44 186 PRO A C 1
ATOM 1531 O O . PRO A 1 186 ? -18.367 -14.052 1.813 1.00 89.44 186 PRO A O 1
ATOM 1534 N N . MET A 1 187 ? -20.445 -13.345 2.297 1.00 89.38 187 MET A N 1
ATOM 1535 C CA . MET A 1 187 ? -21.015 -13.525 0.949 1.00 89.38 187 MET A CA 1
ATOM 1536 C C . MET A 1 187 ? -21.349 -12.201 0.253 1.00 89.38 187 MET A C 1
ATOM 1538 O O . MET A 1 187 ? -22.023 -12.202 -0.775 1.00 89.38 187 MET A O 1
ATOM 1542 N N . GLY A 1 188 ? -20.865 -11.083 0.790 1.00 87.88 188 GLY A N 1
ATOM 1543 C CA . GLY A 1 188 ? -21.163 -9.759 0.269 1.00 87.88 188 GLY A CA 1
ATOM 1544 C C . GLY A 1 188 ? -20.650 -9.505 -1.145 1.00 87.88 188 GLY A C 1
ATOM 1545 O O . GLY A 1 188 ? -19.576 -9.965 -1.551 1.00 87.88 188 GLY A O 1
ATOM 1546 N N . ASP A 1 189 ? -21.399 -8.680 -1.880 1.00 88.69 189 ASP A N 1
ATOM 1547 C CA . ASP A 1 189 ? -21.062 -8.247 -3.241 1.00 88.69 189 ASP A CA 1
ATOM 1548 C C . ASP A 1 189 ? -19.722 -7.502 -3.320 1.00 88.69 189 ASP A C 1
ATOM 1550 O O . ASP A 1 189 ? -19.066 -7.518 -4.362 1.00 88.69 189 ASP A O 1
ATOM 1554 N N . TRP A 1 190 ? -19.269 -6.921 -2.205 1.00 90.56 190 TRP A N 1
ATOM 1555 C CA . TRP A 1 190 ? -17.993 -6.214 -2.085 1.00 90.56 190 TRP A CA 1
ATOM 1556 C C . TRP A 1 190 ? -16.784 -7.074 -2.501 1.00 90.56 190 TRP A C 1
ATOM 1558 O O . TRP A 1 190 ? -15.779 -6.540 -2.973 1.00 90.56 190 TRP A O 1
ATOM 1568 N N . ARG A 1 191 ? -16.880 -8.409 -2.419 1.00 90.06 191 ARG A N 1
ATOM 1569 C CA . ARG A 1 191 ? -15.829 -9.335 -2.884 1.00 90.06 191 ARG A CA 1
ATOM 1570 C C . ARG A 1 191 ? -15.605 -9.321 -4.399 1.00 90.06 191 ARG A C 1
ATOM 1572 O O . ARG A 1 191 ? -14.573 -9.804 -4.863 1.00 90.06 191 ARG A O 1
ATOM 1579 N N . LYS A 1 192 ? -16.561 -8.814 -5.184 1.00 86.81 192 LYS A N 1
ATOM 1580 C CA . LYS A 1 192 ? -16.410 -8.662 -6.641 1.00 86.81 192 LYS A CA 1
ATOM 1581 C C . LYS A 1 192 ? -15.396 -7.569 -6.981 1.00 86.81 192 LYS A C 1
ATOM 1583 O O . LYS A 1 192 ? -14.667 -7.693 -7.963 1.00 86.81 192 LYS A O 1
ATOM 1588 N N . GLU A 1 193 ? -15.340 -6.530 -6.153 1.00 84.00 193 GLU A N 1
ATOM 1589 C CA . GLU A 1 193 ? -14.520 -5.337 -6.377 1.00 84.00 193 GLU A CA 1
ATOM 1590 C C . GLU A 1 193 ? -13.208 -5.365 -5.584 1.00 84.00 193 GLU A C 1
ATOM 1592 O O . GLU A 1 193 ? -12.175 -4.916 -6.084 1.00 84.00 193 GLU A O 1
ATOM 1597 N N . TYR A 1 194 ? -13.221 -5.925 -4.372 1.00 90.56 194 TYR A N 1
ATOM 1598 C CA . TYR A 1 194 ? -12.083 -5.902 -3.454 1.00 90.56 194 TYR A CA 1
ATOM 1599 C C . TYR A 1 194 ? -11.511 -7.298 -3.210 1.00 90.56 194 TYR A C 1
ATOM 1601 O O . TYR A 1 194 ? -12.239 -8.266 -2.997 1.00 90.56 194 TYR A O 1
ATOM 1609 N N . ARG A 1 195 ? -10.177 -7.394 -3.207 1.00 91.69 195 ARG A N 1
ATOM 1610 C CA . ARG A 1 195 ? -9.425 -8.642 -3.008 1.00 91.69 195 ARG A CA 1
ATOM 1611 C C . ARG A 1 195 ? -8.517 -8.560 -1.792 1.00 91.69 195 ARG A C 1
ATOM 1613 O O . ARG A 1 195 ? -8.190 -7.473 -1.315 1.00 91.69 195 ARG A O 1
ATOM 1620 N N . GLU A 1 196 ? -8.067 -9.716 -1.321 1.00 93.75 196 GLU A N 1
ATOM 1621 C CA . GLU A 1 196 ? -7.026 -9.780 -0.302 1.00 93.75 196 GLU A CA 1
ATOM 1622 C C . GLU A 1 196 ? -5.745 -9.114 -0.824 1.00 93.75 196 GLU A C 1
ATOM 1624 O O . GLU A 1 196 ? -5.270 -9.409 -1.921 1.00 93.75 196 GLU A O 1
ATOM 1629 N N . LEU A 1 197 ? -5.201 -8.179 -0.044 1.00 94.56 197 LEU A N 1
ATOM 1630 C CA . LEU A 1 197 ? -4.014 -7.419 -0.419 1.00 94.56 197 LEU A CA 1
ATOM 1631 C C . LEU A 1 197 ? -2.760 -8.114 0.105 1.00 94.56 197 LEU A C 1
ATOM 1633 O O . LEU A 1 197 ? -2.415 -7.970 1.281 1.00 94.56 197 LEU A O 1
ATOM 1637 N N . THR A 1 198 ? -2.031 -8.808 -0.762 1.00 93.38 198 THR A N 1
ATOM 1638 C CA . THR A 1 198 ? -0.749 -9.428 -0.399 1.00 93.38 198 THR A CA 1
ATOM 1639 C C . THR A 1 198 ? 0.410 -8.436 -0.533 1.00 93.38 198 THR A C 1
ATOM 1641 O O . THR A 1 198 ? 0.282 -7.378 -1.150 1.00 93.38 198 THR A O 1
ATOM 1644 N N . ASP A 1 199 ? 1.576 -8.746 0.046 1.00 90.44 199 ASP A N 1
ATOM 1645 C CA . ASP A 1 199 ? 2.763 -7.886 -0.111 1.00 90.44 199 ASP A CA 1
ATOM 1646 C C . ASP A 1 199 ? 3.235 -7.821 -1.572 1.00 90.44 199 ASP A C 1
ATOM 1648 O O . ASP A 1 199 ? 3.808 -6.818 -1.994 1.00 90.44 199 ASP A O 1
ATOM 1652 N N . LYS A 1 200 ? 2.934 -8.856 -2.370 1.00 87.75 200 LYS A N 1
ATOM 1653 C CA . LYS A 1 200 ? 3.238 -8.894 -3.807 1.00 87.75 200 LYS A CA 1
ATOM 1654 C C . LYS A 1 200 ? 2.407 -7.891 -4.599 1.00 87.75 200 LYS A C 1
ATOM 1656 O O . LYS A 1 200 ? 2.894 -7.381 -5.603 1.00 87.75 200 LYS A O 1
ATOM 1661 N N . ASP A 1 201 ? 1.197 -7.597 -4.134 1.00 88.50 201 ASP A N 1
ATOM 1662 C CA . ASP A 1 201 ? 0.279 -6.666 -4.788 1.00 88.50 201 ASP A CA 1
ATOM 1663 C C . ASP A 1 201 ? 0.600 -5.206 -4.454 1.00 88.50 201 ASP A C 1
ATOM 1665 O O . ASP A 1 201 ? 0.220 -4.298 -5.194 1.00 88.50 201 ASP A O 1
ATOM 1669 N N . ASN A 1 202 ? 1.323 -4.963 -3.358 1.00 90.31 202 ASN A N 1
ATOM 1670 C CA . ASN A 1 202 ? 1.732 -3.641 -2.901 1.00 90.31 202 ASN A CA 1
ATOM 1671 C C . ASN A 1 202 ? 2.889 -3.089 -3.760 1.00 90.31 202 ASN A C 1
ATOM 1673 O O . ASN A 1 202 ? 4.008 -2.903 -3.286 1.00 90.31 202 ASN A O 1
ATOM 1677 N N . ARG A 1 203 ? 2.615 -2.849 -5.044 1.00 86.44 203 ARG A N 1
ATOM 1678 C CA . ARG A 1 203 ? 3.568 -2.386 -6.064 1.00 86.44 203 ARG A CA 1
ATOM 1679 C C . ARG A 1 203 ? 3.099 -1.088 -6.705 1.00 86.44 203 ARG A C 1
ATOM 1681 O O . ARG A 1 203 ? 1.921 -0.744 -6.642 1.00 86.44 203 ARG A O 1
ATOM 1688 N N . GLY A 1 204 ? 4.022 -0.352 -7.318 1.00 83.25 204 GLY A N 1
ATOM 1689 C CA . GLY A 1 204 ? 3.683 0.818 -8.133 1.00 83.25 204 GLY A CA 1
ATOM 1690 C C . GLY A 1 204 ? 2.907 0.465 -9.418 1.00 83.25 204 GLY A C 1
ATOM 1691 O O . GLY A 1 204 ? 2.837 -0.708 -9.781 1.00 83.25 204 GLY A O 1
ATOM 1692 N N . PRO A 1 205 ? 2.367 1.472 -10.133 1.00 76.56 205 PRO A N 1
ATOM 1693 C CA . PRO A 1 205 ? 1.585 1.300 -11.369 1.00 76.56 205 PRO A CA 1
ATOM 1694 C C . PRO A 1 205 ? 2.431 0.904 -12.592 1.00 76.56 205 PRO A C 1
ATOM 1696 O O . PRO A 1 205 ? 2.091 1.212 -13.718 1.00 76.56 205 PRO A O 1
ATOM 1699 N N . GLY A 1 206 ? 3.627 0.377 -12.387 1.00 72.62 206 GLY A N 1
ATOM 1700 C CA . GLY A 1 206 ? 4.568 0.031 -13.445 1.00 72.62 206 GLY A CA 1
ATOM 1701 C C . GLY A 1 206 ? 5.775 -0.659 -12.832 1.00 72.62 206 GLY A C 1
ATOM 1702 O O . GLY A 1 206 ? 5.830 -0.841 -11.610 1.00 72.62 206 GLY A O 1
ATOM 1703 N N . LYS A 1 207 ? 6.749 -1.030 -13.666 1.00 70.19 207 LYS A N 1
ATOM 1704 C CA . LYS A 1 207 ? 8.015 -1.590 -13.183 1.00 70.19 207 LYS A CA 1
ATOM 1705 C C . LYS A 1 207 ? 8.662 -0.649 -12.178 1.00 70.19 207 LYS A C 1
ATOM 1707 O O . LYS A 1 207 ? 8.834 0.546 -12.453 1.00 70.19 207 LYS A O 1
ATOM 1712 N N . GLU A 1 208 ? 9.028 -1.187 -11.020 1.00 69.88 208 GLU A N 1
ATOM 1713 C CA . GLU A 1 208 ? 9.878 -0.437 -10.104 1.00 69.88 208 GLU A CA 1
ATOM 1714 C C . GLU A 1 208 ? 11.252 -0.219 -10.752 1.00 69.88 208 GLU A C 1
ATOM 1716 O O . GLU A 1 208 ? 11.652 -0.948 -11.661 1.00 69.88 208 GLU A O 1
ATOM 1721 N N . LEU A 1 209 ? 11.967 0.827 -10.328 1.00 63.44 209 LEU A N 1
ATOM 1722 C CA . LEU A 1 209 ? 13.248 1.201 -10.940 1.00 63.44 209 LEU A CA 1
ATOM 1723 C C . LEU A 1 209 ? 14.264 0.048 -10.905 1.00 63.44 209 LEU A C 1
ATOM 1725 O O . LEU A 1 209 ? 15.045 -0.113 -11.839 1.00 63.44 209 LEU A O 1
ATOM 1729 N N . ASP A 1 210 ? 14.183 -0.785 -9.871 1.00 62.16 210 ASP A N 1
ATOM 1730 C CA . ASP A 1 210 ? 15.064 -1.931 -9.647 1.00 62.16 210 ASP A CA 1
ATOM 1731 C C . ASP A 1 210 ? 14.710 -3.131 -10.555 1.00 62.16 210 ASP A C 1
ATOM 1733 O O . ASP A 1 210 ? 15.516 -4.039 -10.739 1.00 62.16 210 ASP A O 1
ATOM 1737 N N . GLU A 1 211 ? 13.527 -3.121 -11.182 1.00 58.81 211 GLU A N 1
ATOM 1738 C CA . GLU A 1 211 ? 13.023 -4.165 -12.091 1.00 58.81 211 GLU A CA 1
ATOM 1739 C C . GLU A 1 211 ? 13.228 -3.809 -13.578 1.00 58.81 211 GLU A C 1
ATOM 1741 O O . GLU A 1 211 ? 12.843 -4.568 -14.470 1.00 58.81 211 GLU A O 1
ATOM 1746 N N . GLN A 1 212 ? 13.858 -2.665 -13.871 1.00 57.66 212 GLN A N 1
ATOM 1747 C CA . GLN A 1 212 ? 14.102 -2.181 -15.239 1.00 57.66 212 GLN A CA 1
ATOM 1748 C C . GLN A 1 212 ? 15.123 -3.023 -16.024 1.00 57.66 212 GLN A C 1
ATOM 1750 O O . GLN A 1 212 ? 15.183 -2.906 -17.244 1.00 57.66 212 GLN A O 1
ATOM 1755 N N . GLY A 1 213 ? 15.910 -3.870 -15.349 1.00 53.78 213 GLY A N 1
ATOM 1756 C CA . GLY A 1 213 ? 16.869 -4.786 -15.984 1.00 53.78 213 GLY A CA 1
ATOM 1757 C C . GLY A 1 213 ? 16.280 -6.133 -16.420 1.00 53.78 213 GLY A C 1
ATOM 1758 O O . GLY A 1 213 ? 16.910 -6.852 -17.192 1.00 53.78 213 GLY A O 1
ATOM 1759 N N . VAL A 1 214 ? 15.081 -6.488 -15.946 1.00 56.03 214 VAL A N 1
ATOM 1760 C CA . 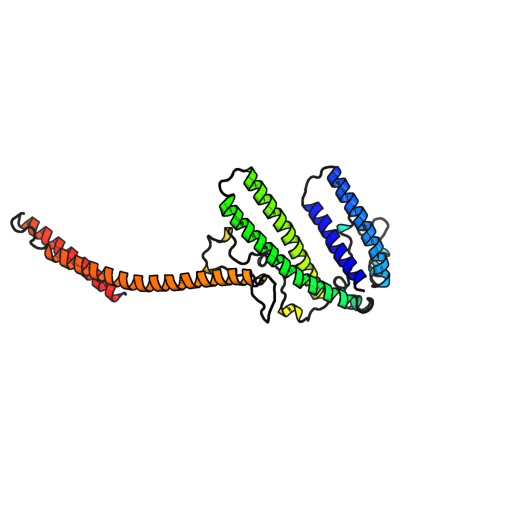VAL A 1 214 ? 14.378 -7.715 -16.353 1.00 56.03 214 VAL A CA 1
ATOM 1761 C C . VAL A 1 214 ? 13.563 -7.395 -17.602 1.00 56.03 214 VAL A C 1
ATOM 1763 O O . VAL A 1 214 ? 12.869 -6.380 -17.625 1.00 56.03 214 VAL A O 1
ATOM 1766 N N . GLY A 1 215 ? 13.633 -8.235 -18.639 1.00 56.03 215 GLY A N 1
ATOM 1767 C CA . GLY A 1 215 ? 12.904 -8.027 -19.896 1.00 56.03 215 GLY A CA 1
ATOM 1768 C C . GLY A 1 215 ? 11.408 -7.741 -19.691 1.00 56.03 215 GLY A C 1
ATOM 1769 O O . GLY A 1 215 ? 10.776 -8.210 -18.743 1.00 56.03 215 GLY A O 1
ATOM 1770 N N . ASP A 1 216 ? 10.821 -6.927 -20.565 1.00 56.53 216 ASP A N 1
ATOM 1771 C CA . ASP A 1 216 ? 9.424 -6.470 -20.456 1.00 56.53 216 ASP A CA 1
ATOM 1772 C C . ASP A 1 216 ? 8.373 -7.583 -20.537 1.00 56.53 216 ASP A C 1
ATOM 1774 O O . ASP A 1 216 ? 7.276 -7.403 -20.020 1.00 56.53 216 ASP A O 1
ATOM 1778 N N . GLY A 1 217 ? 8.722 -8.755 -21.073 1.00 56.91 217 GLY A N 1
ATOM 1779 C CA . GLY A 1 217 ? 7.790 -9.871 -21.263 1.00 56.91 217 GLY A CA 1
ATOM 1780 C C . GLY A 1 217 ? 7.289 -10.572 -19.991 1.00 56.91 217 GLY A C 1
ATOM 1781 O O . GLY A 1 217 ? 6.364 -11.367 -20.090 1.00 56.91 217 GLY A O 1
ATOM 1782 N N . GLN A 1 218 ? 7.866 -10.310 -18.810 1.00 60.16 218 GLN A N 1
ATOM 1783 C CA . GLN A 1 218 ? 7.476 -10.973 -17.548 1.00 60.16 218 GLN A CA 1
ATOM 1784 C C . GLN A 1 218 ? 6.771 -10.053 -16.537 1.00 60.16 218 GLN A C 1
ATOM 1786 O O . GLN A 1 218 ? 6.385 -10.504 -15.458 1.00 60.16 218 GLN A O 1
ATOM 1791 N N . TYR A 1 219 ? 6.600 -8.762 -16.840 1.00 68.38 219 TYR A N 1
ATOM 1792 C CA . TYR A 1 219 ? 5.963 -7.843 -15.898 1.00 68.38 219 TYR A CA 1
ATOM 1793 C C . TYR A 1 219 ? 4.449 -8.038 -15.871 1.00 68.38 219 TYR A C 1
ATOM 1795 O O . TYR A 1 219 ? 3.775 -7.882 -16.884 1.00 68.38 219 TYR A O 1
ATOM 1803 N N . THR A 1 220 ? 3.916 -8.339 -14.687 1.00 72.00 220 THR A N 1
ATOM 1804 C CA . THR A 1 220 ? 2.473 -8.401 -14.442 1.00 72.00 220 THR A CA 1
ATOM 1805 C C . THR A 1 220 ? 2.075 -7.232 -13.546 1.00 72.00 220 THR A C 1
ATOM 1807 O O . THR A 1 220 ? 2.593 -7.091 -12.436 1.00 72.00 220 THR A O 1
ATOM 1810 N N . MET A 1 221 ? 1.164 -6.386 -14.032 1.00 79.00 221 MET A N 1
ATOM 1811 C CA . MET A 1 221 ? 0.599 -5.271 -13.269 1.00 79.00 221 MET A CA 1
ATOM 1812 C C . MET A 1 221 ? -0.169 -5.802 -12.049 1.00 79.00 221 MET A C 1
ATOM 1814 O O . MET A 1 221 ? -0.948 -6.748 -12.164 1.00 79.00 221 MET A O 1
ATOM 1818 N N . SER A 1 222 ? 0.020 -5.182 -10.880 1.00 85.69 222 SER A N 1
ATOM 1819 C CA . SER A 1 222 ? -0.765 -5.535 -9.689 1.00 85.69 222 SER A CA 1
ATOM 1820 C C . SER A 1 222 ? -2.256 -5.244 -9.898 1.00 85.69 222 SER A C 1
ATOM 1822 O O . SER A 1 222 ? -2.627 -4.241 -10.516 1.00 85.69 222 SER A O 1
ATOM 1824 N N . TRP A 1 223 ? -3.119 -6.096 -9.333 1.00 87.75 223 TRP A N 1
ATOM 1825 C CA . TRP A 1 223 ? -4.575 -5.956 -9.433 1.00 87.75 223 TRP A CA 1
ATOM 1826 C C . TRP A 1 223 ? -5.073 -4.632 -8.851 1.00 87.75 223 TRP A C 1
ATOM 1828 O O . TRP A 1 223 ? -6.087 -4.117 -9.311 1.00 87.75 223 TRP A O 1
ATOM 1838 N N . ILE A 1 224 ? -4.333 -4.029 -7.909 1.00 88.31 224 ILE A N 1
ATOM 1839 C CA . ILE A 1 224 ? -4.688 -2.714 -7.365 1.00 88.31 224 ILE A CA 1
ATOM 1840 C C . ILE A 1 224 ? -4.688 -1.630 -8.450 1.00 88.31 224 ILE A C 1
ATOM 1842 O O . ILE A 1 224 ? -5.311 -0.599 -8.241 1.00 88.31 224 ILE A O 1
ATOM 1846 N N . TRP A 1 225 ? -4.036 -1.840 -9.598 1.00 83.12 225 TRP A N 1
ATOM 1847 C CA . TRP A 1 225 ? -4.006 -0.908 -10.736 1.00 83.12 225 TRP A CA 1
ATOM 1848 C C . TRP A 1 225 ? -4.870 -1.339 -11.912 1.00 83.12 225 TRP A C 1
ATOM 1850 O O . TRP A 1 225 ? -5.104 -0.544 -12.818 1.00 83.12 225 TRP A O 1
ATOM 1860 N N . SER A 1 226 ? -5.340 -2.584 -11.915 1.00 72.31 226 SER A N 1
ATOM 1861 C CA . SER A 1 226 ? -6.282 -3.035 -12.930 1.00 72.31 226 SER A CA 1
ATOM 1862 C C . SER A 1 226 ? -7.618 -2.339 -12.668 1.00 72.31 226 SER A C 1
ATOM 1864 O O . SER A 1 226 ? -8.163 -2.436 -11.567 1.00 72.31 226 SER A O 1
ATOM 1866 N N . GLY A 1 227 ? -8.117 -1.588 -13.655 1.00 59.31 227 GLY A N 1
ATOM 1867 C CA . GLY A 1 227 ? -9.467 -1.025 -13.607 1.00 59.31 227 GLY A CA 1
ATOM 1868 C C . GLY A 1 227 ? -10.482 -2.130 -13.306 1.00 59.31 227 GLY A C 1
ATOM 1869 O O . GLY A 1 227 ? -10.278 -3.271 -13.719 1.00 59.31 227 GLY A O 1
ATOM 1870 N N . SER A 1 228 ? -11.517 -1.798 -12.528 1.00 46.31 228 SER A N 1
ATOM 1871 C CA . SER A 1 228 ? -12.501 -2.750 -11.995 1.00 46.31 228 SER A CA 1
ATOM 1872 C C . SER A 1 228 ? -12.906 -3.826 -13.010 1.00 46.31 228 SER A C 1
ATOM 1874 O O . SER A 1 228 ? -13.217 -3.522 -14.161 1.00 46.31 228 SER A O 1
ATOM 1876 N N . LEU A 1 229 ? -12.992 -5.075 -12.542 1.00 45.91 229 LEU A N 1
ATOM 1877 C CA . LEU A 1 229 ? -13.601 -6.204 -13.259 1.00 45.91 229 LEU A CA 1
ATOM 1878 C C . LEU A 1 229 ? -15.108 -6.013 -13.531 1.00 45.91 229 LEU A C 1
ATOM 1880 O O . LEU A 1 229 ? -15.723 -6.851 -14.184 1.00 45.91 229 LEU A O 1
ATOM 1884 N N . GLY A 1 230 ? -15.690 -4.899 -13.088 1.00 38.00 230 GLY A N 1
ATOM 1885 C CA . GLY A 1 230 ? -16.975 -4.391 -13.541 1.00 38.00 230 GLY A CA 1
ATOM 1886 C C . GLY A 1 230 ? -17.179 -2.956 -13.061 1.00 38.00 230 GLY A C 1
ATOM 1887 O O . GLY A 1 230 ? -17.316 -2.733 -11.869 1.00 38.00 230 GLY A O 1
ATOM 1888 N N . GLY A 1 231 ? -17.199 -1.993 -13.986 1.00 36.09 231 GLY A N 1
ATOM 1889 C CA . GLY A 1 231 ? -17.855 -0.691 -13.801 1.00 36.09 231 GLY A CA 1
ATOM 1890 C C . GLY A 1 231 ? -17.161 0.358 -12.916 1.00 36.09 231 GLY A C 1
ATOM 1891 O O . GLY A 1 231 ? -17.082 0.224 -11.707 1.00 36.09 231 GLY A O 1
ATOM 1892 N N . VAL A 1 232 ? -16.726 1.439 -13.572 1.00 38.72 232 VAL A N 1
ATOM 1893 C CA . VAL A 1 232 ? -16.634 2.845 -13.116 1.00 38.72 232 VAL A CA 1
ATOM 1894 C C . VAL A 1 232 ? -16.229 3.097 -11.652 1.00 38.72 232 VAL A C 1
ATOM 1896 O O . VAL A 1 232 ? -17.069 3.275 -10.777 1.00 38.72 232 VAL A O 1
ATOM 1899 N N . PHE A 1 233 ? -14.928 3.299 -11.426 1.00 40.88 233 PHE A N 1
ATOM 1900 C CA . PHE A 1 233 ? -14.464 4.168 -10.341 1.00 40.88 233 PHE A CA 1
ATOM 1901 C C . PHE A 1 233 ? -14.207 5.563 -10.923 1.00 40.88 233 PHE A C 1
ATOM 1903 O O . PHE A 1 233 ? -13.230 5.748 -11.645 1.00 40.88 233 PHE A O 1
ATOM 1910 N N . HIS A 1 234 ? -15.066 6.535 -10.606 1.00 41.53 234 HIS A N 1
ATOM 1911 C CA . HIS A 1 234 ? -14.743 7.954 -10.774 1.00 41.53 234 HIS A CA 1
ATOM 1912 C C . HIS A 1 234 ? -13.801 8.362 -9.630 1.00 41.53 234 HIS A C 1
ATOM 1914 O O . HIS A 1 234 ? -14.235 8.730 -8.540 1.00 41.53 234 HIS A O 1
ATOM 1920 N N . ASP A 1 235 ? -12.496 8.235 -9.868 1.00 43.09 235 ASP A N 1
ATOM 1921 C CA . ASP A 1 235 ? -11.443 8.832 -9.041 1.00 43.09 235 ASP A CA 1
ATOM 1922 C C . ASP A 1 235 ? -11.131 10.223 -9.635 1.00 43.09 235 ASP A C 1
ATOM 1924 O O . ASP A 1 235 ? -10.889 10.310 -10.841 1.00 43.09 235 ASP A O 1
ATOM 1928 N N . PRO A 1 236 ? -11.094 11.328 -8.865 1.00 42.03 236 PRO A N 1
ATOM 1929 C CA . PRO A 1 236 ? -10.761 12.669 -9.375 1.00 42.03 236 PRO A CA 1
ATOM 1930 C C . PRO A 1 236 ? -9.323 12.826 -9.927 1.00 42.03 236 PRO A C 1
ATOM 1932 O O . PRO A 1 236 ? -8.886 13.936 -10.219 1.00 42.03 236 PRO A O 1
ATOM 1935 N N . SER A 1 237 ? -8.586 11.726 -10.111 1.00 51.56 237 SER A N 1
ATOM 1936 C CA . SER A 1 237 ? -7.289 11.633 -10.797 1.00 51.56 237 SER A CA 1
ATOM 1937 C C . SER A 1 237 ? -7.389 10.874 -12.138 1.00 51.56 237 SER A C 1
ATOM 1939 O O . SER A 1 237 ? -6.399 10.335 -12.631 1.00 51.56 237 SER A O 1
ATOM 1941 N N . GLU A 1 238 ? -8.567 10.835 -12.775 1.00 50.00 238 GLU A N 1
ATOM 1942 C CA . GLU A 1 238 ? -8.752 10.294 -14.137 1.00 50.00 238 GLU A CA 1
ATOM 1943 C C . GLU A 1 238 ? -7.681 10.769 -15.123 1.00 50.00 238 GLU A C 1
ATOM 1945 O O . GLU A 1 238 ? -7.233 10.001 -15.966 1.00 50.00 238 GLU A O 1
ATOM 1950 N N . GLN A 1 239 ? -7.210 12.004 -14.975 1.00 48.62 239 GLN A N 1
ATOM 1951 C CA . GLN A 1 239 ? -6.229 12.607 -15.866 1.00 48.62 239 GLN A CA 1
ATOM 1952 C C . GLN A 1 239 ? -4.848 11.929 -15.793 1.00 48.62 239 GLN A C 1
ATOM 1954 O O . GLN A 1 239 ? -4.251 11.668 -16.829 1.00 48.62 239 GLN A O 1
ATOM 1959 N N . GLU A 1 240 ? -4.374 11.542 -14.604 1.00 49.12 240 GLU A N 1
ATOM 1960 C CA . GLU A 1 240 ? -3.032 10.954 -14.423 1.00 49.12 240 GLU A CA 1
ATOM 1961 C C . GLU A 1 240 ? -3.046 9.417 -14.592 1.00 49.12 240 GLU A C 1
ATOM 1963 O O . GLU A 1 240 ? -2.085 8.805 -15.073 1.00 49.12 240 GLU A O 1
ATOM 1968 N N . VAL A 1 241 ? -4.177 8.765 -14.274 1.00 50.78 241 VAL A N 1
ATOM 1969 C CA . VAL A 1 241 ? -4.437 7.371 -14.692 1.00 50.78 241 VAL A CA 1
ATOM 1970 C C . VAL A 1 241 ? -4.480 7.285 -16.212 1.00 50.78 241 VAL A C 1
ATOM 1972 O O . VAL A 1 241 ? -3.857 6.400 -16.794 1.00 50.78 241 VAL A O 1
ATOM 1975 N N . ASN A 1 242 ? -5.136 8.246 -16.860 1.00 59.06 242 ASN A N 1
ATOM 1976 C CA . ASN A 1 242 ? -5.129 8.343 -18.307 1.00 59.06 242 ASN A CA 1
ATOM 1977 C C . ASN A 1 242 ? -3.717 8.619 -18.834 1.00 59.06 242 ASN A C 1
ATOM 1979 O O . ASN A 1 242 ? -3.315 7.958 -19.774 1.00 59.06 242 ASN A O 1
ATOM 1983 N N . GLU A 1 243 ? -2.915 9.489 -18.210 1.00 60.06 243 GLU A N 1
ATOM 1984 C CA . GLU A 1 243 ? -1.517 9.713 -18.619 1.00 60.06 243 GLU A CA 1
ATOM 1985 C C . GLU A 1 243 ? -0.647 8.454 -18.519 1.00 60.06 243 GLU A C 1
ATOM 1987 O O . GLU A 1 243 ? 0.115 8.171 -19.441 1.00 60.06 243 GLU A O 1
ATOM 1992 N N . THR A 1 244 ? -0.761 7.671 -17.442 1.00 58.75 244 THR A N 1
ATOM 1993 C CA . THR A 1 244 ? 0.001 6.414 -17.299 1.00 58.75 244 THR A CA 1
ATOM 1994 C C . THR A 1 244 ? -0.420 5.367 -18.326 1.00 58.75 244 THR A C 1
ATOM 1996 O O . THR A 1 244 ? 0.440 4.814 -19.011 1.00 58.75 244 THR A O 1
ATOM 1999 N N . VAL A 1 245 ? -1.726 5.160 -18.507 1.00 66.62 245 VAL A N 1
ATOM 2000 C CA . VAL A 1 245 ? -2.266 4.260 -19.538 1.00 66.62 245 VAL A CA 1
ATOM 2001 C C . VAL A 1 245 ? -1.914 4.760 -20.943 1.00 66.62 245 VAL A C 1
ATOM 2003 O O . VAL A 1 245 ? -1.523 3.970 -21.797 1.00 66.62 245 VAL A O 1
ATOM 2006 N N . CYS A 1 246 ? -1.974 6.069 -21.188 1.00 72.25 246 CYS A N 1
ATOM 2007 C CA . CYS A 1 246 ? -1.585 6.694 -22.449 1.00 72.25 246 CYS A CA 1
ATOM 2008 C C . CYS A 1 246 ? -0.089 6.527 -22.713 1.00 72.25 246 CYS A C 1
ATOM 2010 O O . CYS A 1 246 ? 0.290 6.220 -23.838 1.00 72.25 246 CYS A O 1
ATOM 2012 N N . HIS A 1 247 ? 0.768 6.695 -21.705 1.00 69.88 247 HIS A N 1
ATOM 2013 C CA . HIS A 1 247 ? 2.205 6.473 -21.830 1.00 69.88 247 HIS A CA 1
ATOM 2014 C C . HIS A 1 247 ? 2.509 5.004 -22.142 1.00 69.88 247 HIS A C 1
ATOM 2016 O O . HIS A 1 247 ? 3.309 4.718 -23.034 1.00 69.88 247 HIS A O 1
ATOM 2022 N N . GLU A 1 248 ? 1.878 4.063 -21.438 1.00 68.25 248 GLU A N 1
ATOM 2023 C CA . GLU A 1 248 ? 2.019 2.631 -21.720 1.00 68.25 248 GLU A CA 1
ATOM 2024 C C . GLU A 1 248 ? 1.531 2.290 -23.129 1.00 68.25 248 GLU A C 1
ATOM 2026 O O . GLU A 1 248 ? 2.253 1.640 -23.883 1.00 68.25 248 GLU A O 1
ATOM 2031 N N . TRP A 1 249 ? 0.371 2.808 -23.534 1.00 75.69 249 TRP A N 1
ATOM 2032 C CA . TRP A 1 249 ? -0.159 2.626 -24.881 1.00 75.69 249 TRP A CA 1
ATOM 2033 C C . TRP A 1 249 ? 0.763 3.216 -25.950 1.00 75.69 249 TRP A C 1
ATOM 2035 O O . TRP A 1 249 ? 1.091 2.530 -26.915 1.00 75.69 249 TRP A O 1
ATOM 2045 N N . MET A 1 250 ? 1.242 4.450 -25.765 1.00 78.56 250 MET A N 1
ATOM 2046 C CA . MET A 1 250 ? 2.197 5.094 -26.670 1.00 78.56 250 MET A CA 1
ATOM 2047 C C . MET A 1 250 ? 3.503 4.301 -26.756 1.00 78.56 250 MET A C 1
ATOM 2049 O O . MET A 1 250 ? 4.049 4.144 -27.844 1.00 78.56 250 MET A O 1
ATOM 2053 N N . THR A 1 251 ? 3.981 3.748 -25.640 1.00 75.12 251 THR A N 1
ATOM 2054 C CA . THR A 1 251 ? 5.191 2.915 -25.605 1.00 75.12 251 THR A CA 1
ATOM 2055 C C . THR A 1 251 ? 4.981 1.599 -26.356 1.00 75.12 251 THR A C 1
ATOM 2057 O O . THR A 1 251 ? 5.821 1.217 -27.171 1.00 75.12 251 THR A O 1
ATOM 2060 N N . CYS A 1 252 ? 3.863 0.910 -26.117 1.00 76.75 252 CYS A N 1
ATOM 2061 C CA . CYS A 1 252 ? 3.499 -0.318 -26.824 1.00 76.75 252 CYS A CA 1
ATOM 2062 C C . CYS A 1 252 ? 3.322 -0.072 -28.323 1.00 76.75 252 CYS A C 1
ATOM 2064 O O . CYS A 1 252 ? 3.827 -0.845 -29.134 1.00 76.75 252 CYS A O 1
ATOM 2066 N N . ARG A 1 253 ? 2.676 1.036 -28.694 1.00 84.00 253 ARG A N 1
ATOM 2067 C CA . ARG A 1 253 ? 2.511 1.452 -30.086 1.00 84.00 253 ARG A CA 1
ATOM 2068 C C . ARG A 1 253 ? 3.853 1.751 -30.748 1.00 84.00 253 ARG A C 1
ATOM 2070 O O . ARG A 1 253 ? 4.132 1.184 -31.791 1.00 84.00 253 ARG A O 1
ATOM 2077 N N . ALA A 1 254 ? 4.716 2.543 -30.112 1.00 88.12 254 ALA A N 1
ATOM 2078 C CA . ALA A 1 254 ? 6.045 2.845 -30.641 1.00 88.12 254 ALA A CA 1
ATOM 2079 C C . ALA A 1 254 ? 6.906 1.582 -30.826 1.00 88.12 254 ALA A C 1
ATOM 2081 O O . ALA A 1 254 ? 7.709 1.511 -31.752 1.00 88.12 254 ALA A O 1
ATOM 2082 N N . ARG A 1 255 ? 6.743 0.567 -29.965 1.00 81.44 255 ARG A N 1
ATOM 2083 C CA . ARG A 1 255 ? 7.392 -0.743 -30.143 1.00 81.44 255 ARG A CA 1
ATOM 2084 C C . ARG A 1 255 ? 6.814 -1.522 -31.310 1.00 81.44 255 ARG A C 1
ATOM 2086 O O . ARG A 1 255 ? 7.587 -2.113 -32.047 1.00 81.44 255 ARG A O 1
ATOM 2093 N N . ALA A 1 256 ? 5.493 -1.531 -31.466 1.00 87.81 256 ALA A N 1
ATOM 2094 C CA . ALA A 1 256 ? 4.846 -2.184 -32.597 1.00 87.81 256 ALA A CA 1
ATOM 2095 C C . ALA A 1 256 ? 5.266 -1.536 -33.926 1.00 87.81 256 ALA A C 1
ATOM 2097 O O . ALA A 1 256 ? 5.618 -2.248 -34.862 1.00 87.81 256 ALA A O 1
ATOM 2098 N N . ASP A 1 257 ? 5.308 -0.202 -33.972 1.00 89.56 257 ASP A N 1
ATOM 2099 C CA . ASP A 1 257 ? 5.756 0.561 -35.138 1.00 89.56 257 ASP A CA 1
ATOM 2100 C C . ASP A 1 257 ? 7.236 0.263 -35.445 1.00 89.56 257 ASP A C 1
ATOM 2102 O O . ASP A 1 257 ? 7.561 -0.102 -36.572 1.00 89.56 257 ASP A O 1
ATOM 2106 N N . ARG A 1 258 ? 8.124 0.279 -34.436 1.00 91.88 258 ARG A N 1
ATOM 2107 C CA . ARG A 1 258 ? 9.541 -0.091 -34.616 1.00 91.88 258 ARG A CA 1
ATOM 2108 C C . ARG A 1 258 ? 9.727 -1.541 -35.051 1.00 91.88 258 ARG A C 1
ATOM 2110 O O . ARG A 1 258 ? 10.559 -1.813 -35.900 1.00 91.88 258 ARG A O 1
ATOM 2117 N N . TRP A 1 259 ? 8.975 -2.477 -34.480 1.00 90.56 259 TRP A N 1
ATOM 2118 C CA . TRP A 1 259 ? 9.056 -3.885 -34.871 1.00 90.56 259 TRP A CA 1
ATOM 2119 C C . TRP A 1 259 ? 8.638 -4.082 -36.329 1.00 90.56 259 TRP A C 1
ATOM 2121 O O . TRP A 1 259 ? 9.230 -4.880 -37.054 1.00 90.56 259 TRP A O 1
ATOM 2131 N N . LYS A 1 260 ? 7.634 -3.325 -36.782 1.00 93.25 260 LYS A N 1
ATOM 2132 C CA . LYS A 1 260 ? 7.243 -3.301 -38.188 1.00 93.25 260 LYS A CA 1
ATOM 2133 C C . LYS A 1 260 ? 8.376 -2.761 -39.068 1.00 93.25 260 LYS A C 1
ATOM 2135 O O . LYS A 1 260 ? 8.699 -3.399 -40.064 1.00 93.25 260 LYS A O 1
ATOM 2140 N N . GLU A 1 261 ? 9.008 -1.653 -38.674 1.00 92.44 261 GLU A N 1
ATOM 2141 C CA . GLU A 1 261 ? 10.192 -1.115 -39.365 1.00 92.44 261 GLU A CA 1
ATOM 2142 C C . GLU A 1 261 ? 11.341 -2.136 -39.406 1.00 92.44 261 GLU A C 1
ATOM 2144 O O . GLU A 1 261 ? 11.917 -2.358 -40.465 1.00 92.44 261 GLU A O 1
ATOM 2149 N N . GLU A 1 262 ? 11.650 -2.806 -38.292 1.00 93.19 262 GLU A N 1
ATOM 2150 C CA . GLU A 1 262 ? 12.686 -3.847 -38.220 1.00 93.19 262 GLU A CA 1
ATOM 2151 C C . GLU A 1 262 ? 12.369 -5.030 -39.143 1.00 93.19 262 GLU A C 1
ATOM 2153 O O . GLU A 1 262 ? 13.266 -5.543 -39.806 1.00 93.19 262 GLU A O 1
ATOM 2158 N N . SER A 1 263 ? 11.099 -5.433 -39.248 1.00 93.06 263 SER A N 1
ATOM 2159 C CA . SER A 1 263 ? 10.680 -6.484 -40.178 1.00 93.06 263 SER A CA 1
ATOM 2160 C C . SER A 1 263 ? 10.862 -6.077 -41.642 1.00 93.06 263 SER A C 1
ATOM 2162 O O . SER A 1 263 ? 11.268 -6.909 -42.452 1.00 93.06 263 SER A O 1
ATOM 2164 N N . GLU A 1 264 ? 10.545 -4.830 -41.995 1.00 93.81 264 GLU A N 1
ATOM 2165 C CA . GLU A 1 264 ? 10.741 -4.300 -43.351 1.00 93.81 264 GLU A CA 1
ATOM 2166 C C . GLU A 1 264 ? 12.242 -4.154 -43.669 1.00 93.81 264 GLU A C 1
ATOM 2168 O O . GLU A 1 264 ? 12.697 -4.554 -44.742 1.00 93.81 264 GLU A O 1
ATOM 2173 N N . LEU A 1 265 ? 13.038 -3.662 -42.712 1.00 95.19 265 LEU A N 1
ATOM 2174 C CA . LEU A 1 265 ? 14.491 -3.550 -42.841 1.00 95.19 265 LEU A CA 1
ATOM 2175 C C . LEU A 1 265 ? 15.161 -4.914 -42.989 1.00 95.19 265 LEU A C 1
ATOM 2177 O O . LEU A 1 265 ? 16.042 -5.047 -43.831 1.00 95.19 265 LEU A O 1
ATOM 2181 N N . LEU A 1 266 ? 14.728 -5.929 -42.238 1.00 94.62 266 LEU A N 1
ATOM 2182 C CA . LEU A 1 266 ? 15.288 -7.276 -42.324 1.00 94.62 266 LEU A CA 1
ATOM 2183 C C . LEU A 1 266 ? 15.105 -7.873 -43.726 1.00 94.62 266 LEU A C 1
ATOM 2185 O O . LEU A 1 266 ? 16.043 -8.453 -44.270 1.00 94.62 266 LEU A O 1
ATOM 2189 N N . GLN A 1 267 ? 13.934 -7.684 -44.343 1.00 94.50 267 GLN A N 1
ATOM 2190 C CA . GLN A 1 267 ? 13.688 -8.120 -45.723 1.00 94.50 267 GLN A CA 1
ATOM 2191 C C . GLN A 1 267 ? 14.617 -7.410 -46.719 1.00 94.50 267 GLN A C 1
ATOM 2193 O O . GLN A 1 267 ? 15.188 -8.042 -47.612 1.00 94.50 267 GLN A O 1
ATOM 2198 N N . GLU A 1 268 ? 14.820 -6.103 -46.551 1.00 95.38 268 GLU A N 1
ATOM 2199 C CA . GLU A 1 268 ? 15.752 -5.344 -47.388 1.00 95.38 268 GLU A CA 1
ATOM 2200 C C . GLU A 1 268 ? 17.217 -5.724 -47.141 1.00 95.38 268 GLU A C 1
ATOM 2202 O O . GLU A 1 268 ? 18.008 -5.777 -48.084 1.00 95.38 268 GLU A O 1
ATOM 2207 N N . GLU A 1 269 ? 17.605 -6.027 -45.903 1.00 95.88 269 GLU A N 1
ATOM 2208 C CA . GLU A 1 269 ? 18.938 -6.526 -45.565 1.00 95.88 269 GLU A CA 1
ATOM 2209 C C . GLU A 1 269 ? 19.193 -7.891 -46.200 1.00 95.88 269 GLU A C 1
ATOM 2211 O O . GLU A 1 269 ? 20.224 -8.062 -46.851 1.00 95.88 269 GLU A O 1
ATOM 2216 N N . MET A 1 270 ? 18.234 -8.818 -46.115 1.00 95.50 270 MET A N 1
ATOM 2217 C CA . MET A 1 270 ? 18.285 -10.107 -46.811 1.00 95.50 270 MET A CA 1
ATOM 2218 C C . MET A 1 270 ? 18.520 -9.898 -48.314 1.00 95.50 270 MET A C 1
ATOM 2220 O O . MET A 1 270 ? 19.481 -10.415 -48.890 1.00 95.50 270 MET A O 1
ATOM 2224 N N . ARG A 1 271 ? 17.721 -9.038 -48.955 1.00 95.62 271 ARG A N 1
ATOM 2225 C CA . ARG A 1 271 ? 17.879 -8.725 -50.383 1.00 95.62 271 ARG A CA 1
ATOM 2226 C C . ARG A 1 271 ? 19.253 -8.126 -50.707 1.00 95.62 271 ARG A C 1
ATOM 2228 O O . ARG A 1 271 ? 19.884 -8.510 -51.694 1.00 95.62 271 ARG A O 1
ATOM 2235 N N . ARG A 1 272 ? 19.732 -7.180 -49.892 1.00 96.94 272 ARG A N 1
ATOM 2236 C CA . ARG A 1 272 ? 21.028 -6.504 -50.081 1.00 96.94 272 ARG A CA 1
ATOM 2237 C C . ARG A 1 272 ? 22.209 -7.442 -49.882 1.00 96.94 272 ARG A C 1
ATOM 2239 O O . ARG A 1 272 ? 23.189 -7.307 -50.610 1.00 96.94 272 ARG A O 1
ATOM 2246 N N . VAL A 1 273 ? 22.126 -8.379 -48.938 1.00 97.31 273 VAL A N 1
ATOM 2247 C CA . VAL A 1 273 ? 23.174 -9.381 -48.719 1.00 97.31 273 VAL A CA 1
ATOM 2248 C C . VAL A 1 273 ? 23.309 -10.270 -49.950 1.00 97.31 273 VAL A C 1
ATOM 2250 O O . VAL A 1 273 ? 24.419 -10.390 -50.463 1.00 97.31 273 VAL A O 1
ATOM 2253 N N . VAL A 1 274 ? 22.208 -10.807 -50.491 1.00 97.12 274 VAL A N 1
ATOM 2254 C CA . VAL A 1 274 ? 22.256 -11.605 -51.733 1.00 97.12 274 VAL A CA 1
ATOM 2255 C C . VAL A 1 274 ? 22.852 -10.785 -52.881 1.00 97.12 274 VAL A C 1
ATOM 2257 O O . VAL A 1 274 ? 23.827 -11.213 -53.496 1.00 97.12 274 VAL A O 1
ATOM 2260 N N . ALA A 1 275 ? 22.353 -9.565 -53.105 1.00 97.38 275 ALA A N 1
ATOM 2261 C CA . ALA A 1 275 ? 22.836 -8.697 -54.180 1.00 97.38 275 ALA A CA 1
ATOM 2262 C C . ALA A 1 275 ? 24.332 -8.352 -54.043 1.00 97.38 275 ALA A C 1
ATOM 2264 O O . ALA A 1 275 ? 25.064 -8.300 -55.033 1.00 97.38 275 ALA A O 1
ATOM 2265 N N . PHE A 1 276 ? 24.815 -8.131 -52.816 1.00 97.75 276 PHE A N 1
ATOM 2266 C CA . PHE A 1 276 ? 26.233 -7.897 -52.553 1.00 97.75 276 PHE A CA 1
ATOM 2267 C C . PHE A 1 276 ? 27.080 -9.131 -52.874 1.00 97.75 276 PHE A C 1
ATOM 2269 O O . PHE A 1 276 ? 28.141 -8.992 -53.483 1.00 97.75 276 PHE A O 1
ATOM 2276 N N . LEU A 1 277 ? 26.631 -10.325 -52.479 1.00 97.94 277 LEU A N 1
ATOM 2277 C CA . LEU A 1 277 ? 27.346 -11.574 -52.738 1.00 97.94 277 LEU A CA 1
ATOM 2278 C C . LEU A 1 277 ? 27.433 -11.864 -54.245 1.00 97.94 277 LEU A C 1
ATOM 2280 O O . LEU A 1 277 ? 28.517 -12.172 -54.740 1.00 97.94 277 LEU A O 1
ATOM 2284 N N . GLU A 1 278 ? 26.345 -11.667 -54.994 1.00 97.69 278 GLU A N 1
ATOM 2285 C CA . GLU A 1 278 ? 26.327 -11.787 -56.461 1.00 97.69 278 GLU A CA 1
ATOM 2286 C C . GLU A 1 278 ? 27.269 -10.783 -57.135 1.00 97.69 278 GLU A C 1
ATOM 2288 O O . GLU A 1 278 ? 28.090 -11.139 -57.993 1.00 97.69 278 GLU A O 1
ATOM 2293 N N . TRP A 1 279 ? 27.206 -9.518 -56.710 1.00 98.12 279 TRP A N 1
ATOM 2294 C CA . TRP A 1 279 ? 28.118 -8.488 -57.194 1.00 98.12 279 TRP A CA 1
ATOM 2295 C C . TRP A 1 279 ? 29.575 -8.852 -56.892 1.00 98.12 279 TRP A C 1
ATOM 2297 O O . TRP A 1 279 ? 30.444 -8.719 -57.757 1.00 98.12 279 TRP A O 1
ATOM 2307 N N . LYS A 1 280 ? 29.860 -9.351 -55.684 1.00 97.75 280 LYS A N 1
ATOM 2308 C CA . LYS A 1 280 ? 31.216 -9.711 -55.264 1.00 97.75 280 LYS A CA 1
ATOM 2309 C C . LYS A 1 280 ? 31.744 -10.922 -56.032 1.00 97.75 280 LYS A C 1
ATOM 2311 O O . LYS A 1 280 ? 32.920 -10.927 -56.396 1.00 97.75 280 LYS A O 1
ATOM 2316 N N . SER A 1 281 ? 30.884 -11.896 -56.329 1.00 98.06 281 SER A N 1
ATOM 2317 C CA . SER A 1 281 ? 31.195 -13.024 -57.212 1.00 98.06 281 SER A CA 1
ATOM 2318 C C . SER A 1 281 ? 31.575 -12.548 -58.620 1.00 98.06 281 SER A C 1
ATOM 2320 O O . SER A 1 281 ? 32.633 -12.906 -59.148 1.00 98.06 281 SER A O 1
ATOM 2322 N N . THR A 1 282 ? 30.780 -11.637 -59.189 1.00 97.50 282 THR A N 1
ATOM 2323 C CA . THR A 1 282 ? 31.057 -11.030 -60.501 1.00 97.50 282 THR A CA 1
ATOM 2324 C C . THR A 1 282 ? 32.369 -10.240 -60.486 1.00 97.50 282 THR A C 1
ATOM 2326 O O . THR A 1 282 ? 33.182 -10.342 -61.406 1.00 97.50 282 THR A O 1
ATOM 2329 N N . TRP A 1 283 ? 32.620 -9.485 -59.413 1.00 97.69 283 TRP A N 1
ATOM 2330 C CA . TRP A 1 283 ? 33.858 -8.730 -59.231 1.00 97.69 283 TRP A CA 1
ATOM 2331 C C . TRP A 1 283 ? 35.091 -9.640 -59.206 1.00 97.69 283 TRP A C 1
ATOM 2333 O O . TRP A 1 283 ? 36.089 -9.314 -59.846 1.00 97.69 283 TRP A O 1
ATOM 2343 N N . TRP A 1 284 ? 35.023 -10.781 -58.510 1.00 97.50 284 TRP A N 1
ATOM 2344 C CA . TRP A 1 284 ? 36.098 -11.779 -58.494 1.00 97.50 284 TRP A CA 1
ATOM 2345 C C . TRP A 1 284 ? 36.297 -12.447 -59.854 1.00 97.50 284 TRP A C 1
ATOM 2347 O O . TRP A 1 284 ? 37.437 -12.589 -60.291 1.00 97.50 284 TRP A O 1
ATOM 2357 N N . SER A 1 285 ? 35.214 -12.767 -60.565 1.00 95.75 285 SER A N 1
ATOM 2358 C CA . SER A 1 285 ? 35.286 -13.306 -61.931 1.00 95.75 285 SER A CA 1
ATOM 2359 C C . SER A 1 285 ? 36.014 -12.351 -62.881 1.00 95.75 285 SER A C 1
ATOM 2361 O O . SER A 1 285 ? 36.857 -12.773 -63.668 1.00 95.75 285 SER A O 1
ATOM 2363 N N . GLY A 1 286 ? 35.773 -11.043 -62.746 1.00 93.75 286 GLY A N 1
ATOM 2364 C CA . GLY A 1 286 ? 36.463 -10.005 -63.515 1.00 93.75 286 GLY A CA 1
ATOM 2365 C C . GLY A 1 286 ? 37.948 -9.808 -63.170 1.00 93.75 286 GLY A C 1
ATOM 2366 O O . GLY A 1 286 ? 38.629 -9.055 -63.863 1.00 93.75 286 GLY A O 1
ATOM 2367 N N . LYS A 1 287 ? 38.473 -10.449 -62.114 1.00 92.38 287 LYS A N 1
ATOM 2368 C CA . LYS A 1 287 ? 39.916 -10.448 -61.797 1.00 92.38 287 LYS A CA 1
ATOM 2369 C C . LYS A 1 287 ? 40.700 -11.513 -62.556 1.00 92.38 287 LYS A C 1
ATOM 2371 O O . LYS A 1 287 ? 41.924 -11.432 -62.605 1.00 92.38 287 LYS A O 1
ATOM 2376 N N . VAL A 1 288 ? 40.023 -12.482 -63.165 1.00 92.56 288 VAL A N 1
ATOM 2377 C CA . VAL A 1 288 ? 40.681 -13.492 -63.995 1.00 92.56 288 VAL A CA 1
ATOM 2378 C C . VAL A 1 288 ? 41.362 -12.803 -65.180 1.00 92.56 288 VAL A C 1
ATOM 2380 O O . VAL A 1 288 ? 40.738 -12.035 -65.908 1.00 92.56 288 VAL A O 1
ATOM 2383 N N . GLY A 1 289 ? 42.657 -13.056 -65.363 1.00 88.12 289 GLY A N 1
ATOM 2384 C CA . GLY A 1 289 ? 43.461 -12.443 -66.419 1.00 88.12 289 GLY A CA 1
ATOM 2385 C C . GLY A 1 289 ? 43.901 -11.001 -66.145 1.00 88.12 289 GLY A C 1
ATOM 2386 O O . GLY A 1 289 ? 44.557 -10.408 -66.999 1.00 88.12 289 GLY A O 1
ATOM 2387 N N . SER A 1 290 ? 43.614 -10.417 -64.972 1.00 87.69 290 SER A N 1
ATOM 2388 C CA . SER A 1 290 ? 43.941 -9.004 -64.697 1.00 87.69 290 SER A CA 1
ATOM 2389 C C . SER A 1 290 ? 45.442 -8.703 -64.601 1.00 87.69 290 SER A C 1
ATOM 2391 O O . SER A 1 290 ? 45.831 -7.538 -64.606 1.00 87.69 290 SER A O 1
ATOM 2393 N N . HIS A 1 291 ? 46.279 -9.737 -64.496 1.00 84.88 291 HIS A N 1
ATOM 2394 C CA . HIS A 1 291 ? 47.740 -9.640 -64.412 1.00 84.88 291 HIS A CA 1
ATOM 2395 C C . HIS A 1 291 ? 48.452 -10.257 -65.627 1.00 84.88 291 HIS A C 1
ATOM 2397 O O . HIS A 1 291 ? 49.666 -10.474 -65.597 1.00 84.88 291 HIS A O 1
ATOM 2403 N N . LEU A 1 292 ? 47.711 -10.509 -66.713 1.00 85.38 292 LEU A N 1
ATOM 2404 C CA . LEU A 1 292 ? 48.257 -11.092 -67.932 1.00 85.38 292 LEU A CA 1
ATOM 2405 C C . LEU A 1 292 ? 49.410 -10.231 -68.476 1.00 85.38 292 LEU A C 1
ATOM 2407 O O . LEU A 1 292 ? 49.247 -9.041 -68.733 1.00 85.38 292 LEU A O 1
ATOM 2411 N N . GLY A 1 29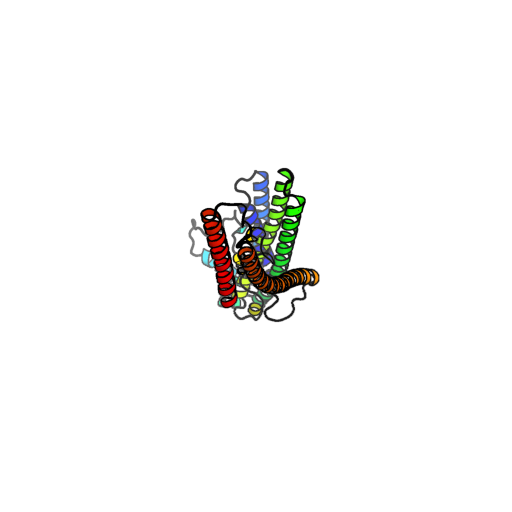3 ? 50.585 -10.842 -68.635 1.00 81.81 293 GLY A N 1
ATOM 2412 C CA . GLY A 1 293 ? 51.799 -10.167 -69.107 1.00 81.81 293 GLY A CA 1
ATOM 2413 C C . GLY A 1 293 ? 52.600 -9.413 -68.035 1.00 81.81 293 GLY A C 1
ATOM 2414 O O . GLY A 1 293 ? 53.662 -8.889 -68.355 1.00 81.81 293 GLY A O 1
ATOM 2415 N N . LEU A 1 294 ? 52.141 -9.377 -66.776 1.00 86.88 294 LEU A N 1
ATOM 2416 C CA . LEU A 1 294 ? 52.843 -8.732 -65.651 1.00 86.88 294 LEU A CA 1
ATOM 2417 C C . LEU A 1 294 ? 53.561 -9.727 -64.722 1.00 86.88 294 LEU A C 1
ATOM 2419 O O . LEU A 1 294 ? 54.443 -9.329 -63.964 1.00 86.88 294 LEU A O 1
ATOM 2423 N N . VAL A 1 295 ? 53.185 -11.008 -64.759 1.00 90.19 295 VAL A N 1
ATOM 2424 C CA . VAL A 1 295 ? 53.738 -12.082 -63.915 1.00 90.19 295 VAL A CA 1
ATOM 2425 C C . VAL A 1 295 ? 54.048 -13.334 -64.741 1.00 90.19 295 VAL A C 1
ATOM 2427 O O . VAL A 1 295 ? 53.612 -13.460 -65.887 1.00 90.19 295 VAL A O 1
ATOM 2430 N N . THR A 1 296 ? 54.805 -14.273 -64.165 1.00 91.94 296 THR A N 1
ATOM 2431 C CA . THR A 1 296 ? 55.071 -15.576 -64.794 1.00 91.94 296 THR A CA 1
ATOM 2432 C C . THR A 1 296 ? 53.779 -16.381 -64.962 1.00 91.94 296 THR A C 1
ATOM 2434 O O . THR A 1 296 ? 52.832 -16.231 -64.189 1.00 91.94 296 THR A O 1
ATOM 2437 N N . ALA A 1 297 ? 53.741 -17.259 -65.969 1.00 87.38 297 ALA A N 1
ATOM 2438 C CA . ALA A 1 297 ? 52.548 -18.039 -66.307 1.00 87.38 297 ALA A CA 1
ATOM 2439 C C . ALA A 1 297 ? 52.023 -18.884 -65.129 1.00 87.38 297 ALA A C 1
ATOM 2441 O O . ALA A 1 297 ? 50.815 -18.934 -64.903 1.00 87.38 297 ALA A O 1
ATOM 2442 N N . ASP A 1 298 ? 52.919 -19.473 -64.333 1.00 89.88 298 ASP A N 1
ATOM 2443 C CA . ASP A 1 298 ? 52.546 -20.288 -63.169 1.00 89.88 298 ASP A CA 1
ATOM 2444 C C . ASP A 1 298 ? 51.870 -19.452 -62.071 1.00 89.88 298 ASP A C 1
ATOM 2446 O O . ASP A 1 298 ? 50.866 -19.858 -61.484 1.00 89.88 298 ASP A O 1
ATOM 2450 N N . VAL A 1 299 ? 52.379 -18.239 -61.827 1.00 89.88 299 VAL A N 1
ATOM 2451 C CA . VAL A 1 299 ? 51.798 -17.301 -60.856 1.00 89.88 299 VAL A CA 1
ATOM 2452 C C . VAL A 1 299 ? 50.454 -16.773 -61.360 1.00 89.88 299 VAL A C 1
ATOM 2454 O O . VAL A 1 299 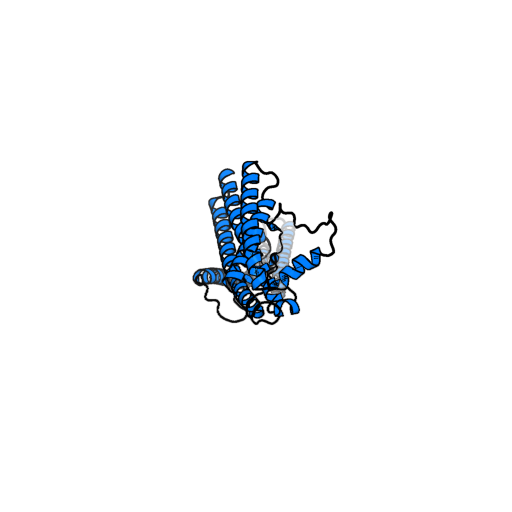? 49.501 -16.704 -60.585 1.00 89.88 299 VAL A O 1
ATOM 2457 N N . GLN A 1 300 ? 50.343 -16.475 -62.659 1.00 90.25 300 GLN A N 1
ATOM 2458 C CA . GLN A 1 300 ? 49.079 -16.088 -63.290 1.00 90.25 300 GLN A CA 1
ATOM 2459 C C . GLN A 1 300 ? 48.014 -17.178 -63.116 1.00 90.25 300 GLN A C 1
ATOM 2461 O O . GLN A 1 300 ? 46.885 -16.881 -62.727 1.00 90.25 300 GLN A O 1
ATOM 2466 N N . HIS A 1 301 ? 48.381 -18.443 -63.337 1.00 90.81 301 HIS A N 1
ATOM 2467 C CA . HIS A 1 301 ? 47.477 -19.574 -63.152 1.00 90.81 301 HIS A CA 1
ATOM 2468 C C . HIS A 1 301 ? 46.986 -19.686 -61.700 1.00 90.81 301 HIS A C 1
ATOM 2470 O O . HIS A 1 301 ? 45.790 -19.859 -61.461 1.00 90.81 301 HIS A O 1
ATOM 2476 N N . GLY A 1 302 ? 47.887 -19.512 -60.726 1.00 93.12 302 GLY A N 1
ATOM 2477 C CA . GLY A 1 302 ? 47.543 -19.471 -59.304 1.00 93.12 302 GLY A CA 1
ATOM 2478 C C . GLY A 1 302 ? 46.540 -18.364 -58.968 1.00 93.12 302 GLY A C 1
ATOM 2479 O O . GLY A 1 302 ? 45.505 -18.635 -58.355 1.00 93.12 302 GLY A O 1
ATOM 2480 N N . ILE A 1 303 ? 46.800 -17.137 -59.426 1.00 92.44 303 ILE A N 1
ATOM 2481 C CA . ILE A 1 303 ? 45.927 -15.973 -59.204 1.00 92.44 303 ILE A CA 1
ATOM 2482 C C . ILE A 1 303 ? 44.541 -16.209 -59.815 1.00 92.44 303 ILE A C 1
ATOM 2484 O O . ILE A 1 303 ? 43.528 -16.001 -59.145 1.00 92.44 303 ILE A O 1
ATOM 2488 N N . ASP A 1 304 ? 44.488 -16.702 -61.052 1.00 94.19 304 ASP A N 1
ATOM 2489 C CA . ASP A 1 304 ? 43.227 -16.965 -61.745 1.00 94.19 304 ASP A CA 1
ATOM 2490 C C . ASP A 1 304 ? 42.434 -18.099 -61.085 1.00 94.19 304 ASP A C 1
ATOM 2492 O O . ASP A 1 304 ? 41.209 -18.028 -60.991 1.00 94.19 304 ASP A O 1
ATOM 2496 N N . SER A 1 305 ? 43.110 -19.148 -60.609 1.00 94.81 305 SER A N 1
ATOM 2497 C CA . SER A 1 305 ? 42.461 -20.247 -59.886 1.00 94.81 305 SER A CA 1
ATOM 2498 C C . SER A 1 305 ? 41.856 -19.777 -58.557 1.00 94.81 305 SER A C 1
ATOM 2500 O O . SER A 1 305 ? 40.725 -20.137 -58.227 1.00 94.81 305 SER A O 1
ATOM 2502 N N . TYR A 1 306 ? 42.562 -18.904 -57.830 1.00 95.62 306 TYR A N 1
ATOM 2503 C CA . T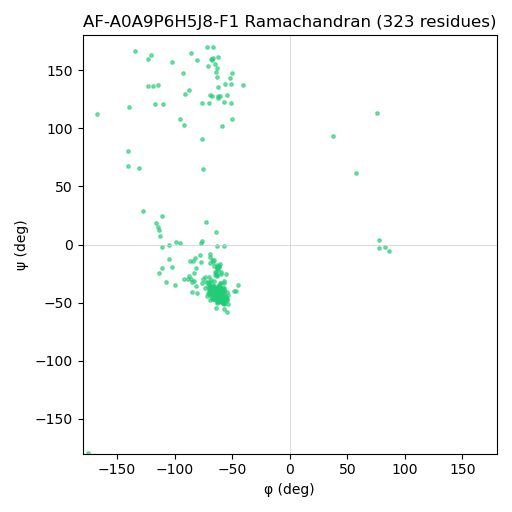YR A 1 306 ? 42.067 -18.310 -56.593 1.00 95.62 306 TYR A CA 1
ATOM 2504 C C . TYR A 1 306 ? 40.874 -17.384 -56.848 1.00 95.62 306 TYR A C 1
ATOM 2506 O O . TYR A 1 306 ? 39.869 -17.473 -56.142 1.00 95.62 306 TYR A O 1
ATOM 2514 N N . ALA A 1 307 ? 40.953 -16.532 -57.877 1.00 96.00 307 ALA A N 1
ATOM 2515 C CA . ALA A 1 307 ? 39.866 -15.630 -58.248 1.00 96.00 307 ALA A CA 1
ATOM 2516 C C . ALA A 1 307 ? 38.585 -16.396 -58.615 1.00 96.00 307 ALA A C 1
ATOM 2518 O O . ALA A 1 307 ? 37.513 -16.045 -58.123 1.00 96.00 307 ALA A O 1
ATOM 2519 N N . ARG A 1 308 ? 38.698 -17.483 -59.396 1.00 96.56 308 ARG A N 1
ATOM 2520 C CA . ARG A 1 308 ? 37.560 -18.368 -59.712 1.00 96.56 308 ARG A CA 1
ATOM 2521 C C . ARG A 1 308 ? 36.968 -19.008 -58.459 1.00 96.56 308 ARG A C 1
ATOM 2523 O O . ARG A 1 308 ? 35.774 -18.888 -58.230 1.00 96.56 308 ARG A O 1
ATOM 2530 N N . ARG A 1 309 ? 37.803 -19.580 -57.584 1.00 97.31 309 ARG A N 1
ATOM 2531 C CA . ARG A 1 309 ? 37.329 -20.186 -56.329 1.00 97.31 309 ARG A CA 1
ATOM 2532 C C . ARG A 1 309 ? 36.583 -19.187 -55.439 1.00 97.31 309 ARG A C 1
ATOM 2534 O O . ARG A 1 309 ? 35.573 -19.540 -54.832 1.00 97.31 309 ARG A O 1
ATOM 2541 N N . GLN A 1 310 ? 37.082 -17.955 -55.326 1.00 97.88 310 GLN A N 1
ATOM 2542 C CA . GLN A 1 310 ? 36.394 -16.903 -54.575 1.00 97.88 310 GLN A CA 1
ATOM 2543 C C . GLN A 1 310 ? 35.053 -16.556 -55.225 1.00 97.88 310 GLN A C 1
ATOM 2545 O O . GLN A 1 310 ? 34.048 -16.494 -54.521 1.00 97.88 310 GLN A O 1
ATOM 2550 N N . ALA A 1 311 ? 35.018 -16.383 -56.550 1.00 97.56 311 ALA A N 1
ATOM 2551 C CA . ALA A 1 311 ? 33.777 -16.127 -57.276 1.00 97.56 311 ALA A CA 1
ATOM 2552 C C . ALA A 1 311 ? 32.717 -17.210 -57.018 1.00 97.56 311 ALA A C 1
ATOM 2554 O O . ALA A 1 311 ? 31.585 -16.864 -56.670 1.00 97.56 311 ALA A O 1
ATOM 2555 N N . ASP A 1 312 ? 33.104 -18.485 -57.098 1.00 97.75 312 ASP A N 1
ATOM 2556 C CA . ASP A 1 312 ? 32.215 -19.624 -56.844 1.00 97.75 312 ASP A CA 1
ATOM 2557 C C . ASP A 1 312 ? 31.703 -19.619 -55.398 1.00 97.75 312 ASP A C 1
ATOM 2559 O O . ASP A 1 312 ? 30.501 -19.688 -55.169 1.00 97.75 312 ASP A O 1
ATOM 2563 N N . THR A 1 313 ? 32.587 -19.411 -54.414 1.00 97.75 313 THR A N 1
ATOM 2564 C CA . THR A 1 313 ? 32.207 -19.372 -52.987 1.00 97.75 313 THR A CA 1
ATOM 2565 C C . THR A 1 313 ? 31.169 -18.278 -52.699 1.00 97.75 313 THR A C 1
ATOM 2567 O O . THR A 1 313 ? 30.186 -18.510 -51.997 1.00 97.75 313 THR A O 1
ATOM 2570 N N . TYR A 1 314 ? 31.368 -17.066 -53.234 1.00 97.94 314 TYR A N 1
ATOM 2571 C CA . TYR A 1 314 ? 30.410 -15.967 -53.064 1.00 97.94 314 TYR A CA 1
ATOM 2572 C C . TYR A 1 314 ? 29.071 -16.261 -53.755 1.00 97.94 314 TYR A C 1
ATOM 2574 O O . TYR A 1 314 ? 28.022 -15.911 -53.215 1.00 97.94 314 TYR A O 1
ATOM 2582 N N . HIS A 1 315 ? 29.096 -16.922 -54.916 1.00 97.56 315 HIS A N 1
ATOM 2583 C CA . HIS A 1 315 ? 27.886 -17.321 -55.630 1.00 97.56 315 HIS A CA 1
ATOM 2584 C C . HIS A 1 315 ? 27.101 -18.402 -54.873 1.00 97.56 315 HIS A C 1
ATOM 2586 O O . HIS A 1 315 ? 25.896 -18.258 -54.676 1.00 97.56 315 HIS A O 1
ATOM 2592 N N . GLU A 1 316 ? 27.778 -19.438 -54.376 1.00 97.56 316 GLU A N 1
ATOM 2593 C CA . GLU A 1 316 ? 27.161 -20.502 -53.575 1.00 97.56 316 GLU A CA 1
ATOM 2594 C C . GLU A 1 316 ? 26.507 -19.954 -52.301 1.00 97.56 316 GLU A C 1
ATOM 2596 O O . GLU A 1 316 ? 25.386 -20.340 -51.967 1.00 97.56 316 GLU A O 1
ATOM 2601 N N . LEU A 1 317 ? 27.158 -19.005 -51.616 1.00 97.00 317 LEU A N 1
ATOM 2602 C CA . LEU A 1 317 ? 26.577 -18.325 -50.454 1.00 97.00 317 LEU A CA 1
ATOM 2603 C C . LEU A 1 317 ? 25.319 -17.529 -50.821 1.00 97.00 317 LEU A C 1
ATOM 2605 O O . LEU A 1 317 ? 24.338 -17.587 -50.082 1.00 97.00 317 LEU A O 1
ATOM 2609 N N . ALA A 1 318 ? 25.326 -16.817 -51.952 1.00 97.19 318 ALA A N 1
ATOM 2610 C CA . ALA A 1 318 ? 24.159 -16.069 -52.420 1.00 97.19 318 ALA A CA 1
ATOM 2611 C C . ALA A 1 318 ? 22.964 -17.001 -52.672 1.00 97.19 318 ALA A C 1
ATOM 2613 O O . ALA A 1 318 ? 21.876 -16.759 -52.153 1.00 97.19 318 ALA A O 1
ATOM 2614 N N . VAL A 1 319 ? 23.189 -18.102 -53.401 1.00 96.75 319 VAL A N 1
ATOM 2615 C CA . VAL A 1 319 ? 22.160 -19.109 -53.709 1.00 96.75 319 VAL A CA 1
ATOM 2616 C C . VAL A 1 319 ? 21.655 -19.789 -52.438 1.00 96.75 319 VAL A C 1
ATOM 2618 O O . VAL A 1 319 ? 20.451 -19.960 -52.261 1.00 96.75 319 VAL A O 1
ATOM 2621 N N . SER A 1 320 ? 22.557 -20.164 -51.528 1.00 97.12 320 SER A N 1
ATOM 2622 C CA . SER A 1 320 ? 22.177 -20.801 -50.267 1.00 97.12 320 SER A CA 1
ATOM 2623 C C . SER A 1 320 ? 21.302 -19.890 -49.409 1.00 97.12 320 SER A C 1
ATOM 2625 O O . SER A 1 320 ? 20.298 -20.357 -48.878 1.00 97.12 320 SER A O 1
ATOM 2627 N N . LEU A 1 321 ? 21.670 -18.614 -49.254 1.00 95.62 321 LEU A N 1
ATOM 2628 C CA . LEU A 1 321 ? 20.897 -17.669 -48.447 1.00 95.62 321 LEU A CA 1
ATOM 2629 C C . LEU A 1 321 ? 19.551 -17.346 -49.103 1.00 95.62 321 LEU A C 1
ATOM 2631 O O . LEU A 1 321 ? 18.538 -17.370 -48.417 1.00 95.62 321 LEU A O 1
ATOM 2635 N N . ALA A 1 322 ? 19.515 -17.154 -50.424 1.00 94.12 322 ALA A N 1
ATOM 2636 C CA . ALA A 1 322 ? 18.274 -16.913 -51.163 1.00 94.12 322 ALA A CA 1
ATOM 2637 C C . ALA A 1 322 ? 17.281 -18.089 -51.110 1.00 94.12 322 ALA A C 1
ATOM 2639 O O . ALA A 1 322 ? 16.085 -17.872 -51.235 1.00 94.12 322 ALA A O 1
ATOM 2640 N N . ASN A 1 323 ? 17.760 -19.326 -50.938 1.00 94.00 323 ASN A N 1
ATOM 2641 C CA . ASN A 1 323 ? 16.894 -20.498 -50.766 1.00 94.00 323 ASN A CA 1
ATOM 2642 C C . ASN A 1 323 ? 16.405 -20.688 -49.321 1.00 94.00 323 ASN A C 1
ATOM 2644 O O . ASN A 1 323 ? 15.413 -21.380 -49.099 1.00 94.00 323 ASN A O 1
ATOM 2648 N N . GLN A 1 324 ? 17.144 -20.170 -48.336 1.00 92.75 324 GLN A N 1
ATOM 2649 C CA . GLN A 1 324 ? 16.791 -20.280 -46.916 1.00 92.75 324 GLN A CA 1
ATOM 2650 C C . GLN A 1 324 ? 15.836 -19.174 -46.456 1.00 92.75 324 GLN A C 1
ATOM 2652 O O . GLN A 1 324 ? 15.094 -19.388 -45.496 1.00 92.75 324 GLN A O 1
ATOM 2657 N N . TRP A 1 325 ? 15.914 -18.004 -47.088 1.00 92.19 325 TRP A N 1
ATOM 2658 C CA . TRP A 1 325 ? 15.130 -16.802 -46.804 1.00 92.19 325 TRP A CA 1
ATOM 2659 C C . TRP A 1 325 ? 13.840 -16.761 -47.617 1.00 92.19 325 TRP A C 1
ATOM 2661 O O . TRP A 1 325 ? 12.806 -16.388 -47.021 1.00 92.19 325 TRP A O 1
#